Protein AF-A0A2A4YWX3-F1 (afdb_monomer_lite)

pLDDT: mean 87.1, std 14.68, range [34.59, 97.94]

Sequence (213 aa):
MKLILLILSVFSLLTSCYADAGNAFRFKVNIELDNKNNVQGYFYFYSYEDKFDPKTETFLDYIIENENDTSLILYQEIKTLNINENFNLDFAIVGSHIKIPKSHIKSIKLVENISFFVGDRIFEIGQTEYNLINNSNMLHLNIYNEFRAENCELILFSWGTNADLIKVKDSISNQLIEFENKNQRKELNSYVHQIKTDLLEQKIMMIDCCSAL

Secondary structure (DSSP, 8-state):
-HHHHHHHHHHTTS------S-EEEEEEEEEEETTS-EEEEEEEEEESSPP--TTTS-HHHHHHHH--SSEEEEES--EEEEEETTEEEEEEETT-EEEEEGGGEEEEEEEEEEEE-SB--EEEE-HHHHHH--SSS-EEEEEE-TTT-TTEEEEEEESS-THHHHHHHHHHHHHHHHHHHTT-HHHHHHHHHHHHHHHHHTTEEEEEEEB--

Foldseek 3Di:
DVVVVVVVVVVVVVPPPQPADWWKKKWWKWFQFPVRDIATFIFIDTFRDDDDDPVPDAPLVVCVVTPPDQWTWGQRDWDWADPDPQDIAIEGAVPNIDIGGSVGTPHMDTDDMDIHAAWHRYDHDHPLLRVLDDHPQKDKDWADDVLQPVFKIKIKIANDDPPVRVVLNVVLNVVSVVCVVVVPRVVNVVVVVVVQVVVSVVSMHIDIIGHGD

Structure (mmCIF, N/CA/C/O backbone):
data_AF-A0A2A4YWX3-F1
#
_entry.id   AF-A0A2A4YWX3-F1
#
loop_
_atom_site.group_PDB
_atom_site.id
_atom_site.type_symbol
_atom_site.label_atom_id
_atom_site.label_alt_id
_atom_site.label_comp_id
_atom_site.label_asym_id
_atom_site.label_entity_id
_atom_site.label_seq_id
_atom_site.pdbx_PDB_ins_code
_atom_site.Cartn_x
_atom_site.Cartn_y
_atom_site.Cartn_z
_atom_site.occupancy
_atom_site.B_iso_or_equiv
_atom_site.auth_seq_id
_atom_site.auth_comp_id
_atom_site.auth_asym_id
_atom_site.auth_atom_id
_atom_site.pdbx_PDB_model_num
ATOM 1 N N . MET A 1 1 ? 13.084 42.942 12.434 1.00 52.19 1 MET A N 1
ATOM 2 C CA . MET A 1 1 ? 12.005 42.019 12.865 1.00 52.19 1 MET A CA 1
ATOM 3 C C . MET A 1 1 ? 11.228 41.391 11.709 1.00 52.19 1 MET A C 1
ATOM 5 O O . MET A 1 1 ? 11.110 40.177 11.702 1.00 52.19 1 MET A O 1
ATOM 9 N N . LYS A 1 2 ? 10.759 42.151 10.703 1.00 50.19 2 LYS A N 1
ATOM 10 C CA . LYS A 1 2 ? 10.000 41.586 9.562 1.00 50.19 2 LYS A CA 1
ATOM 11 C C . LYS A 1 2 ? 10.783 40.582 8.689 1.00 50.19 2 LYS A C 1
ATOM 13 O O . LYS A 1 2 ? 10.186 39.647 8.181 1.00 50.19 2 LYS A O 1
ATOM 18 N N . LEU A 1 3 ? 12.108 40.730 8.572 1.00 49.28 3 LEU A N 1
ATOM 19 C CA . LEU A 1 3 ? 12.957 39.819 7.785 1.00 49.28 3 LEU A CA 1
ATOM 20 C C . LEU A 1 3 ? 13.172 38.446 8.460 1.00 49.28 3 LEU A C 1
ATOM 22 O O . LEU A 1 3 ? 13.265 37.437 7.777 1.00 49.28 3 LEU A O 1
ATOM 26 N N . ILE A 1 4 ? 13.191 38.398 9.800 1.00 57.62 4 ILE A N 1
ATOM 27 C CA . ILE A 1 4 ? 13.383 37.157 10.577 1.00 57.62 4 ILE A CA 1
ATOM 28 C C . ILE A 1 4 ? 12.116 36.286 10.537 1.00 57.62 4 ILE A C 1
ATOM 30 O O . ILE A 1 4 ? 12.210 35.074 10.379 1.00 57.62 4 ILE A O 1
ATOM 34 N N . LEU A 1 5 ? 10.932 36.909 10.588 1.00 50.66 5 LEU A N 1
ATOM 35 C CA . LEU A 1 5 ? 9.645 36.225 10.395 1.00 50.66 5 LEU A CA 1
ATOM 36 C C . LEU A 1 5 ? 9.501 35.629 8.985 1.00 50.66 5 LEU A C 1
ATOM 38 O O . LEU A 1 5 ? 8.947 34.545 8.840 1.00 50.66 5 LEU A O 1
ATOM 42 N N . LEU A 1 6 ? 10.046 36.300 7.964 1.00 47.81 6 LEU A N 1
ATOM 43 C CA . LEU A 1 6 ? 10.036 35.795 6.591 1.00 47.81 6 LEU A CA 1
ATOM 44 C C . LEU A 1 6 ? 10.931 34.549 6.442 1.00 47.81 6 LEU A C 1
ATOM 46 O O . LEU A 1 6 ? 10.513 33.569 5.836 1.00 47.81 6 LEU A O 1
ATOM 50 N N . ILE A 1 7 ? 12.121 34.545 7.055 1.00 54.31 7 ILE A N 1
ATOM 51 C CA . ILE A 1 7 ? 13.058 33.406 7.009 1.00 54.31 7 ILE A CA 1
ATOM 52 C C . ILE A 1 7 ? 12.493 32.178 7.744 1.00 54.31 7 ILE A C 1
ATOM 54 O O . ILE A 1 7 ? 12.583 31.068 7.226 1.00 54.31 7 ILE A O 1
ATOM 58 N N . LEU A 1 8 ? 11.839 32.370 8.897 1.00 49.72 8 LEU A N 1
ATOM 59 C CA . LEU A 1 8 ? 11.157 31.287 9.623 1.00 49.72 8 LEU A CA 1
ATOM 60 C C . LEU A 1 8 ? 9.969 30.704 8.838 1.00 49.72 8 LEU A C 1
ATOM 62 O O . LEU A 1 8 ? 9.782 29.492 8.847 1.00 49.72 8 LEU A O 1
ATOM 66 N N . SER A 1 9 ? 9.220 31.535 8.101 1.00 51.06 9 SER A N 1
ATOM 67 C CA . SER A 1 9 ? 8.108 31.061 7.258 1.00 51.06 9 SER A CA 1
ATOM 68 C C . SER A 1 9 ? 8.554 30.285 6.011 1.00 51.06 9 SER A C 1
ATOM 70 O O . SER A 1 9 ? 7.820 29.433 5.518 1.00 51.06 9 SER A O 1
ATOM 72 N N . VAL A 1 10 ? 9.767 30.548 5.509 1.00 52.34 10 VAL A N 1
ATOM 73 C CA . VAL A 1 10 ? 10.356 29.798 4.388 1.00 52.34 10 VAL A CA 1
ATOM 74 C C . VAL A 1 10 ? 10.908 28.451 4.864 1.00 52.34 10 VAL A C 1
ATOM 76 O O . VAL A 1 10 ? 10.806 27.469 4.137 1.00 52.34 10 VAL A O 1
ATOM 79 N N . PHE A 1 11 ? 11.409 28.361 6.101 1.00 45.12 11 PHE A N 1
ATOM 80 C CA . PHE A 1 11 ? 11.858 27.089 6.680 1.00 45.12 11 PHE A CA 1
ATOM 81 C C . PHE A 1 11 ? 10.706 26.115 6.966 1.00 45.12 11 PHE A C 1
ATOM 83 O O . PHE A 1 11 ? 10.865 24.918 6.749 1.00 45.12 11 PHE A O 1
ATOM 90 N N . SER A 1 12 ? 9.525 26.604 7.361 1.00 44.31 12 SER A N 1
ATOM 91 C CA . SER A 1 12 ? 8.348 25.745 7.584 1.00 44.31 12 SER A CA 1
ATOM 92 C C . SER A 1 12 ? 7.726 25.182 6.298 1.00 44.31 12 SER A C 1
ATOM 94 O O . SER A 1 12 ? 6.898 24.283 6.371 1.00 44.31 12 SER A O 1
ATOM 96 N N . LEU A 1 13 ? 8.103 25.702 5.123 1.00 41.12 13 LEU A N 1
ATOM 97 C CA . LEU A 1 13 ? 7.681 25.171 3.818 1.00 41.12 13 LEU A CA 1
ATOM 98 C C . LEU A 1 13 ? 8.647 24.106 3.269 1.00 41.12 13 LEU A C 1
ATOM 100 O O . LEU A 1 13 ? 8.352 23.500 2.243 1.00 41.12 13 LEU A O 1
ATOM 104 N N . LEU A 1 14 ? 9.793 23.890 3.927 1.00 41.19 14 LEU A N 1
ATOM 105 C CA . LEU A 1 14 ? 10.825 22.937 3.503 1.00 41.19 14 LEU A CA 1
ATOM 106 C C . LEU A 1 14 ? 10.824 21.635 4.310 1.00 41.19 14 LEU A C 1
ATOM 108 O O . LEU A 1 14 ? 11.525 20.698 3.942 1.00 41.19 14 LEU A O 1
ATOM 112 N N . THR A 1 15 ? 10.026 21.536 5.372 1.00 41.56 15 THR A N 1
ATOM 113 C CA . THR A 1 15 ? 9.877 20.300 6.146 1.00 41.56 15 THR A CA 1
ATOM 114 C C . THR A 1 15 ? 8.673 19.499 5.664 1.00 41.56 15 THR A C 1
ATOM 116 O O . THR A 1 15 ? 7.733 19.243 6.413 1.00 41.56 15 THR A O 1
ATOM 119 N N . SER A 1 16 ? 8.709 19.070 4.405 1.00 34.59 16 SER A N 1
ATOM 120 C CA . SER A 1 16 ? 8.097 17.788 4.051 1.00 34.59 16 SER A CA 1
ATOM 121 C C . SER A 1 16 ? 9.034 16.717 4.603 1.00 34.59 16 SER A C 1
ATOM 123 O O . SER A 1 16 ? 9.870 16.191 3.873 1.00 34.59 16 SER A O 1
ATOM 125 N N . CYS A 1 17 ? 9.007 16.506 5.922 1.00 35.69 17 CYS A N 1
ATOM 126 C CA . CYS A 1 17 ? 9.827 15.482 6.550 1.00 35.69 17 CYS A CA 1
ATOM 127 C C . CYS A 1 17 ? 9.402 14.132 5.975 1.00 35.69 17 CYS A C 1
ATOM 129 O O . CYS A 1 17 ? 8.289 13.666 6.212 1.00 35.69 17 CYS A O 1
ATOM 131 N N . TYR A 1 18 ? 10.300 13.533 5.199 1.00 40.44 18 TYR A N 1
ATOM 132 C CA . TYR A 1 18 ? 10.345 12.095 5.016 1.00 40.44 18 TYR A CA 1
ATOM 133 C C . TYR A 1 18 ? 10.337 11.470 6.417 1.00 40.44 18 TYR A C 1
ATOM 135 O O . TYR A 1 18 ? 11.026 11.967 7.310 1.00 40.44 18 TYR A O 1
ATOM 143 N N . ALA A 1 19 ? 9.479 10.474 6.638 1.00 42.06 19 ALA A N 1
ATOM 144 C CA . ALA A 1 19 ? 9.377 9.774 7.914 1.00 42.06 19 ALA A CA 1
ATOM 145 C C . ALA A 1 19 ? 10.655 8.948 8.130 1.00 42.06 19 ALA A C 1
ATOM 147 O O . ALA A 1 19 ? 10.729 7.779 7.763 1.00 42.06 19 ALA A O 1
ATOM 148 N N . ASP A 1 20 ? 11.671 9.625 8.648 1.00 51.34 20 ASP A N 1
ATOM 149 C CA . ASP A 1 20 ? 12.983 9.123 9.028 1.00 51.34 20 ASP A CA 1
ATOM 150 C C . ASP A 1 20 ? 12.807 8.444 10.401 1.00 51.34 20 ASP A C 1
ATOM 152 O O . ASP A 1 20 ? 12.528 9.103 11.407 1.00 51.34 20 ASP A O 1
ATOM 156 N N . ALA A 1 21 ? 12.834 7.109 10.415 1.00 59.19 21 ALA A N 1
ATOM 157 C CA . ALA A 1 21 ? 12.569 6.224 11.560 1.00 59.19 21 ALA A CA 1
ATOM 158 C C . ALA A 1 21 ? 11.134 6.234 12.151 1.00 59.19 21 ALA A C 1
ATOM 160 O O . ALA A 1 21 ? 10.314 7.100 11.878 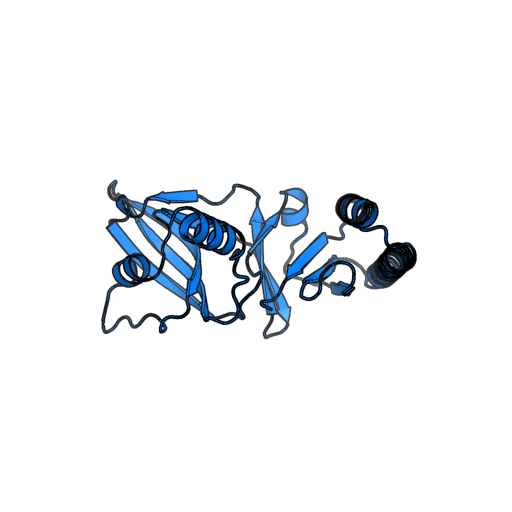1.00 59.19 21 ALA A O 1
ATOM 161 N N . GLY A 1 22 ? 10.804 5.206 12.946 1.00 75.81 22 GLY A N 1
ATOM 162 C CA . GLY A 1 22 ? 9.513 5.063 13.633 1.00 75.81 22 GLY A CA 1
ATOM 163 C C . GLY A 1 22 ? 9.029 3.613 13.732 1.00 75.81 22 GLY A C 1
ATOM 164 O O . GLY A 1 22 ? 9.642 2.685 13.202 1.00 75.81 22 GLY A O 1
ATOM 165 N N . ASN A 1 23 ? 7.912 3.411 14.421 1.00 86.12 23 ASN A N 1
ATOM 166 C CA . ASN A 1 23 ? 7.157 2.169 14.424 1.00 86.12 23 ASN A CA 1
ATOM 167 C C . ASN A 1 23 ? 6.023 2.254 13.393 1.00 86.12 23 ASN A C 1
ATOM 169 O O . ASN A 1 23 ? 5.309 3.255 13.334 1.00 86.12 23 ASN A O 1
ATOM 173 N N . ALA A 1 24 ? 5.814 1.187 12.621 1.00 90.38 24 ALA A N 1
ATOM 174 C CA . ALA A 1 24 ? 4.691 1.089 11.696 1.00 90.38 24 ALA A CA 1
ATOM 175 C C . ALA A 1 24 ? 3.853 -0.158 11.991 1.00 90.38 24 ALA A C 1
ATOM 177 O O . ALA A 1 24 ? 4.386 -1.251 12.218 1.00 90.38 24 ALA A O 1
ATOM 178 N N . PHE A 1 25 ? 2.533 0.014 12.008 1.00 92.38 25 PHE A N 1
ATOM 179 C CA . PHE A 1 25 ? 1.579 -1.018 12.390 1.00 92.38 25 PHE A CA 1
ATOM 180 C C . PHE A 1 25 ? 0.415 -1.098 11.422 1.00 92.38 25 PHE A C 1
ATOM 182 O O . PHE A 1 25 ? -0.128 -0.092 10.967 1.00 92.38 25 PHE A O 1
ATOM 189 N N . ARG A 1 26 ? -0.007 -2.328 11.142 1.00 94.75 26 ARG A N 1
ATOM 190 C CA . ARG A 1 26 ? -1.295 -2.628 10.535 1.00 94.75 26 ARG A CA 1
ATOM 191 C C . ARG A 1 26 ? -2.184 -3.219 11.610 1.00 94.75 26 ARG A C 1
ATOM 193 O O . ARG A 1 26 ? -1.918 -4.311 12.118 1.00 94.75 26 ARG A O 1
ATOM 200 N N . PHE A 1 27 ? -3.271 -2.527 11.902 1.00 95.69 27 PHE A N 1
ATOM 201 C CA . PHE A 1 27 ? -4.277 -2.976 12.843 1.00 95.69 27 PHE A CA 1
ATOM 202 C C . PHE A 1 27 ? -5.513 -3.463 12.103 1.00 95.69 27 PHE A C 1
ATOM 204 O O . PHE A 1 27 ? -6.063 -2.747 11.270 1.00 95.69 27 PHE A O 1
ATOM 211 N N . LYS A 1 28 ? -5.998 -4.656 12.445 1.00 97.62 28 LYS A N 1
ATOM 212 C CA . LYS A 1 28 ? -7.371 -5.053 12.125 1.00 97.62 28 LYS A CA 1
ATOM 213 C C . LYS A 1 28 ? -8.254 -4.671 13.299 1.00 97.62 28 LYS A C 1
ATOM 215 O O . LYS A 1 28 ? -7.992 -5.102 14.423 1.00 97.62 28 LYS A O 1
ATOM 220 N N . VAL A 1 29 ? -9.300 -3.894 13.052 1.00 97.38 29 VAL A N 1
ATOM 221 C CA . VAL A 1 29 ? -10.145 -3.325 14.108 1.00 97.38 29 VAL A CA 1
ATOM 222 C C . VAL A 1 29 ? -11.625 -3.538 13.828 1.00 97.38 29 VAL A C 1
ATOM 224 O O . VAL A 1 29 ? -12.052 -3.609 12.677 1.00 97.38 29 VAL A O 1
ATOM 227 N N . ASN A 1 30 ? -12.409 -3.605 14.902 1.00 97.62 30 ASN A N 1
ATOM 228 C CA . ASN A 1 30 ? -13.854 -3.407 14.872 1.00 97.62 30 ASN A CA 1
ATOM 229 C C . ASN A 1 30 ? -14.161 -2.068 15.546 1.00 97.62 30 ASN A C 1
ATOM 231 O O . ASN A 1 30 ? -13.803 -1.876 16.707 1.00 97.62 30 ASN A O 1
ATOM 235 N N . ILE A 1 31 ? -14.822 -1.169 14.830 1.00 97.38 31 ILE A N 1
ATOM 236 C CA . ILE A 1 31 ? -15.174 0.173 15.284 1.00 97.38 31 ILE A CA 1
ATOM 237 C C . ILE A 1 31 ? -16.681 0.218 15.519 1.00 97.38 31 ILE A C 1
ATOM 239 O O . ILE A 1 31 ? -17.455 -0.037 14.595 1.00 97.38 31 ILE A O 1
ATOM 243 N N . GLU A 1 32 ? -17.090 0.547 16.742 1.00 97.44 32 GLU A N 1
ATOM 244 C CA . GLU A 1 32 ? -18.477 0.883 17.067 1.00 97.44 32 GLU A CA 1
ATOM 245 C C . GLU A 1 32 ? -18.664 2.393 16.898 1.00 97.44 32 GLU A C 1
ATOM 247 O O . GLU A 1 32 ? -17.957 3.191 17.518 1.00 97.44 32 GLU A O 1
ATOM 252 N N . LEU A 1 33 ? -19.620 2.784 16.060 1.00 95.94 33 LEU A N 1
ATOM 253 C CA . LEU A 1 33 ? -19.988 4.177 15.829 1.00 95.94 33 LEU A CA 1
ATOM 254 C C . LEU A 1 33 ? -21.145 4.602 16.744 1.00 95.94 33 LEU A C 1
ATOM 256 O O . LEU A 1 33 ? -21.934 3.771 17.203 1.00 95.94 33 LEU A O 1
ATOM 260 N N . ASP A 1 34 ? -21.313 5.907 16.951 1.00 93.06 34 ASP A N 1
ATOM 261 C CA . ASP A 1 34 ? -22.370 6.469 17.814 1.00 93.06 34 ASP A CA 1
ATOM 262 C C . ASP A 1 34 ? -23.793 6.041 17.425 1.00 93.06 34 ASP A C 1
ATOM 264 O O . ASP A 1 34 ? -24.674 5.882 18.273 1.00 93.06 34 ASP A O 1
ATOM 268 N N . ASN A 1 35 ? -24.025 5.795 16.136 1.00 90.62 35 ASN A N 1
ATOM 269 C CA . ASN A 1 35 ? -25.301 5.310 15.611 1.00 90.62 35 ASN A CA 1
ATOM 270 C C . ASN A 1 35 ? -25.518 3.795 15.801 1.00 90.62 35 ASN A C 1
ATOM 272 O O . ASN A 1 35 ? -26.459 3.246 15.230 1.00 90.62 35 ASN A O 1
ATOM 276 N N . LYS A 1 36 ? -24.680 3.125 16.606 1.00 79.50 36 LYS A N 1
ATOM 277 C CA . LYS A 1 36 ? -24.664 1.670 16.845 1.00 79.50 36 LYS A CA 1
ATOM 278 C C . LYS A 1 36 ? -24.332 0.824 15.612 1.00 79.50 36 LYS A C 1
ATOM 280 O O . LYS A 1 36 ? -24.520 -0.393 15.647 1.00 79.50 36 LYS A O 1
ATOM 285 N N . ASN A 1 37 ? -23.825 1.430 14.539 1.00 90.75 37 ASN A N 1
ATOM 286 C CA . ASN A 1 37 ? -23.261 0.669 13.431 1.00 90.75 37 ASN A CA 1
ATOM 287 C C . ASN A 1 37 ? -21.860 0.192 13.804 1.00 90.75 37 ASN A C 1
ATOM 289 O O . ASN A 1 37 ? -21.075 0.935 14.391 1.00 90.75 37 ASN A O 1
ATOM 293 N N . ASN A 1 38 ? -21.542 -1.036 13.410 1.00 93.62 38 ASN A N 1
ATOM 294 C CA . ASN A 1 38 ? -20.206 -1.589 13.552 1.00 93.62 38 ASN A CA 1
ATOM 295 C C . ASN A 1 38 ? -19.551 -1.664 12.181 1.00 93.62 38 ASN A C 1
ATOM 297 O O . ASN A 1 38 ? -20.163 -2.161 11.233 1.00 93.62 38 ASN A O 1
ATOM 301 N N . VAL A 1 39 ? -18.305 -1.215 12.090 1.00 96.25 39 VAL A N 1
ATOM 302 C CA . VAL A 1 39 ? -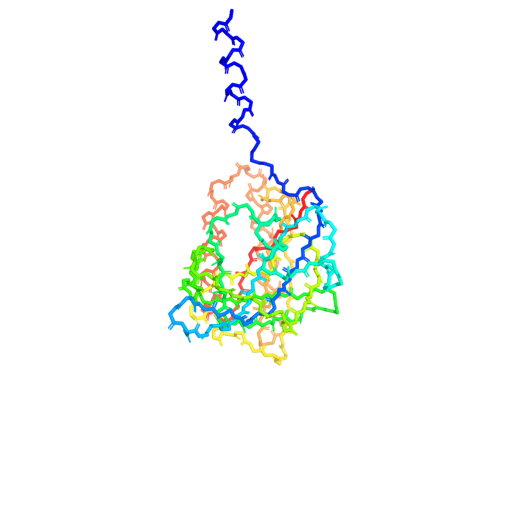17.501 -1.358 10.879 1.00 96.25 39 VAL A CA 1
ATOM 303 C C . VAL A 1 39 ? -16.208 -2.081 11.212 1.00 96.25 39 VAL A C 1
ATOM 305 O O . VAL A 1 39 ? -15.581 -1.815 12.232 1.00 96.25 39 VAL A O 1
ATOM 308 N N . GLN A 1 40 ? -15.822 -3.019 10.357 1.00 97.06 40 GLN A N 1
ATOM 309 C CA . GLN A 1 40 ? -14.558 -3.734 10.458 1.00 97.06 40 GLN A CA 1
ATOM 310 C C . GLN A 1 40 ? -13.651 -3.330 9.300 1.00 97.06 40 GLN A C 1
ATOM 312 O O . GLN A 1 40 ? -14.127 -3.101 8.187 1.00 97.06 40 GLN A O 1
ATOM 317 N N . GLY A 1 41 ? -12.349 -3.282 9.559 1.00 97.38 41 GLY A N 1
ATOM 318 C CA . GLY A 1 41 ? -11.356 -3.120 8.510 1.00 97.38 41 GLY A CA 1
ATOM 319 C C . GLY A 1 41 ? -9.938 -3.031 9.049 1.00 97.38 41 GLY A C 1
ATOM 320 O O . GLY A 1 41 ? -9.665 -3.381 10.201 1.00 97.38 41 GLY A O 1
ATOM 321 N N . TYR A 1 42 ? -9.054 -2.563 8.182 1.00 97.94 42 TYR A N 1
ATOM 322 C CA . TYR A 1 42 ? -7.631 -2.404 8.410 1.00 97.94 42 TYR A CA 1
ATOM 323 C C . TYR A 1 42 ? -7.277 -0.922 8.474 1.00 97.94 42 TYR A C 1
ATOM 325 O O . TYR A 1 42 ? -7.710 -0.131 7.636 1.00 97.94 42 TYR A O 1
ATOM 333 N N . PHE A 1 43 ? -6.487 -0.567 9.473 1.00 94.31 43 PHE A N 1
ATOM 334 C CA . PHE A 1 43 ? -5.975 0.771 9.719 1.00 94.31 43 PHE A CA 1
ATOM 335 C C . PHE A 1 43 ? -4.447 0.695 9.774 1.00 94.31 43 PHE A C 1
ATOM 337 O O . PHE A 1 43 ? -3.896 -0.227 10.381 1.00 94.31 43 PHE A O 1
ATOM 344 N N . TYR A 1 44 ? -3.777 1.632 9.107 1.00 94.12 44 TYR A N 1
ATOM 345 C CA . TYR A 1 44 ? -2.320 1.715 9.060 1.00 94.12 44 TYR A CA 1
ATOM 346 C C . TYR A 1 44 ? -1.881 2.903 9.892 1.00 94.12 44 TYR A C 1
ATOM 348 O O . TYR A 1 44 ? -2.393 4.004 9.708 1.00 94.12 44 TYR A O 1
ATOM 356 N N . PHE A 1 45 ? -0.962 2.650 10.812 1.00 91.25 45 PHE A N 1
ATOM 357 C CA . PHE A 1 45 ? -0.561 3.597 11.832 1.00 91.25 45 PHE A CA 1
ATOM 358 C C . PHE A 1 45 ? 0.954 3.707 11.882 1.00 91.25 45 PHE A C 1
ATOM 360 O O . PHE A 1 45 ? 1.649 2.690 11.931 1.00 91.25 45 PHE A O 1
ATOM 367 N N . TYR A 1 46 ? 1.447 4.938 11.899 1.00 88.56 46 TYR A N 1
ATOM 368 C CA . TYR A 1 46 ? 2.865 5.257 11.940 1.00 88.56 46 TYR A CA 1
ATOM 369 C C . TYR A 1 46 ? 3.101 6.171 13.137 1.00 88.56 46 TYR A C 1
ATOM 371 O O . TYR A 1 46 ? 2.449 7.205 13.257 1.00 88.56 46 TYR A O 1
ATOM 379 N N . SER A 1 47 ? 3.998 5.781 14.037 1.00 85.19 47 SER A N 1
ATOM 380 C CA . SER A 1 47 ? 4.254 6.532 15.265 1.00 85.19 47 SER A CA 1
ATOM 381 C C . SER A 1 47 ? 5.696 6.386 15.729 1.00 85.19 47 SER A C 1
ATOM 383 O O . SER A 1 47 ? 6.305 5.331 15.571 1.00 85.19 47 SER A O 1
ATOM 385 N N . TYR A 1 48 ? 6.235 7.443 16.333 1.00 83.31 48 TYR A N 1
ATOM 386 C CA . TYR A 1 48 ? 7.511 7.407 17.054 1.00 83.31 48 TYR A CA 1
ATOM 387 C C . TYR A 1 48 ? 7.356 6.946 18.508 1.00 83.31 48 TYR A C 1
ATOM 389 O O . TYR A 1 48 ? 8.354 6.660 19.166 1.00 83.31 48 TYR A O 1
ATOM 397 N N . GLU A 1 49 ? 6.119 6.871 18.992 1.00 78.75 49 GLU A N 1
ATOM 398 C CA . GLU A 1 49 ? 5.783 6.545 20.373 1.00 78.75 49 GLU A CA 1
ATOM 399 C C . GLU A 1 49 ? 5.808 5.033 20.626 1.00 78.75 49 GLU A C 1
ATOM 401 O O . GLU A 1 49 ? 5.903 4.200 19.709 1.00 78.75 49 GLU A O 1
ATOM 406 N N . ASP A 1 50 ? 5.719 4.683 21.908 1.00 72.06 50 ASP A N 1
ATOM 407 C CA . ASP A 1 50 ? 5.692 3.305 22.371 1.00 72.06 50 ASP A CA 1
ATOM 408 C C . ASP A 1 50 ? 4.490 2.520 21.809 1.00 72.06 50 ASP A C 1
ATOM 410 O O . ASP A 1 50 ? 3.441 3.043 21.412 1.00 72.06 50 ASP A O 1
ATOM 414 N N . LYS A 1 51 ? 4.661 1.196 21.759 1.00 81.56 51 LYS A N 1
ATOM 415 C CA . LYS A 1 51 ? 3.611 0.259 21.343 1.00 81.56 51 LYS A CA 1
ATOM 416 C C . LYS A 1 51 ? 2.435 0.334 22.316 1.00 81.56 51 LYS A C 1
ATOM 418 O O . LYS A 1 51 ? 2.649 0.291 23.521 1.00 81.56 51 LYS A O 1
ATOM 423 N N . PHE A 1 52 ? 1.214 0.317 21.780 1.00 88.25 52 PHE A N 1
ATOM 424 C CA . PHE A 1 52 ? -0.021 0.193 22.559 1.00 88.25 52 PHE A CA 1
ATOM 425 C C . PHE A 1 52 ? 0.073 -0.882 23.662 1.00 88.25 52 PHE A C 1
ATOM 427 O O . PHE A 1 52 ? 0.319 -2.057 23.358 1.00 88.25 52 PHE A O 1
ATOM 434 N N . ASP A 1 53 ? -0.191 -0.492 24.916 1.00 88.81 53 ASP A N 1
ATOM 435 C CA . ASP A 1 53 ? -0.322 -1.401 26.060 1.00 88.81 53 ASP A CA 1
ATOM 436 C C . ASP A 1 53 ? -1.779 -1.431 26.574 1.00 88.81 53 ASP A C 1
ATOM 438 O O . ASP A 1 53 ? -2.252 -0.486 27.209 1.00 88.81 53 ASP A O 1
ATOM 442 N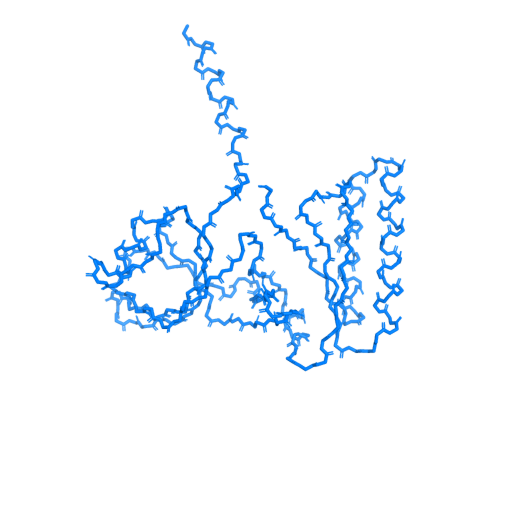 N . PRO A 1 54 ? -2.513 -2.545 26.382 1.00 88.69 54 PRO A N 1
ATOM 443 C CA . PRO A 1 54 ? -3.897 -2.662 26.840 1.00 88.69 54 PRO A CA 1
ATOM 444 C C . PRO A 1 54 ? -4.054 -2.674 28.371 1.00 88.69 54 PRO A C 1
ATOM 446 O O . PRO A 1 54 ? -5.184 -2.718 28.860 1.00 88.69 54 PRO A O 1
ATOM 449 N N . LYS A 1 55 ? -2.962 -2.713 29.149 1.00 91.38 55 LYS A N 1
ATOM 450 C CA . LYS A 1 55 ? -3.012 -2.621 30.617 1.00 91.38 55 LYS A CA 1
ATOM 451 C C . LYS A 1 55 ? -3.135 -1.188 31.120 1.00 91.38 55 LYS A C 1
ATOM 453 O O . LYS A 1 55 ? -3.579 -1.007 32.254 1.00 91.38 55 LYS A O 1
ATOM 458 N N . THR A 1 56 ? -2.708 -0.206 30.332 1.00 90.25 56 THR A N 1
ATOM 459 C CA . THR A 1 56 ? -2.620 1.198 30.753 1.00 90.25 56 THR A CA 1
ATOM 460 C C . THR A 1 56 ? -3.726 2.058 30.162 1.00 90.25 56 THR A C 1
ATOM 462 O O . THR A 1 56 ? -4.156 3.002 30.817 1.00 90.25 56 THR A O 1
ATOM 465 N N . GLU A 1 57 ? -4.228 1.717 28.976 1.00 93.69 57 GLU A N 1
ATOM 466 C CA . GLU A 1 57 ? -5.194 2.541 28.246 1.00 93.69 57 GLU A CA 1
ATOM 467 C C . GLU A 1 57 ? -6.096 1.718 27.313 1.00 93.69 57 GLU A C 1
ATOM 469 O O . GLU A 1 57 ? -5.851 0.536 27.039 1.00 93.69 57 GLU A O 1
ATOM 474 N N . THR A 1 58 ? -7.167 2.340 26.810 1.00 94.19 58 THR A N 1
ATOM 475 C CA . THR A 1 58 ? -7.971 1.738 25.742 1.00 94.19 58 THR A CA 1
ATOM 476 C C . THR A 1 58 ? -7.338 2.005 24.380 1.00 94.19 58 THR A C 1
ATOM 478 O O . THR A 1 58 ? -6.632 2.988 24.184 1.00 94.19 58 THR A O 1
ATOM 481 N N . PHE A 1 59 ? -7.628 1.155 23.392 1.00 94.00 59 PHE A N 1
ATOM 482 C CA . PHE A 1 59 ? -7.096 1.371 22.044 1.00 94.00 59 PHE A CA 1
ATOM 483 C C . PHE A 1 59 ? -7.642 2.653 21.392 1.00 94.00 59 PHE A C 1
ATOM 485 O O . PHE A 1 59 ? -6.973 3.241 20.554 1.00 94.00 59 PHE A O 1
ATOM 492 N N . LEU A 1 60 ? -8.848 3.103 21.760 1.00 94.69 60 LEU A N 1
ATOM 493 C CA . LEU A 1 60 ? -9.374 4.375 21.260 1.00 94.69 60 LEU A CA 1
ATOM 494 C C . LEU A 1 60 ? -8.582 5.558 21.828 1.00 94.69 60 LEU A C 1
ATOM 496 O O . LEU A 1 60 ? -8.223 6.440 21.055 1.00 94.69 60 LEU A O 1
ATOM 500 N N . ASP A 1 61 ? -8.291 5.550 23.131 1.00 93.31 61 ASP A N 1
ATOM 501 C CA . ASP A 1 61 ? -7.508 6.610 23.778 1.00 93.31 61 ASP A CA 1
ATOM 502 C C . ASP A 1 61 ? -6.107 6.690 23.158 1.00 93.31 61 ASP A C 1
ATOM 504 O O . ASP A 1 61 ? -5.722 7.752 22.674 1.00 93.31 61 ASP A O 1
ATOM 508 N N . TYR A 1 62 ? -5.445 5.540 22.986 1.00 92.88 62 TYR A N 1
ATOM 509 C CA . TYR A 1 62 ? -4.157 5.437 22.295 1.00 92.88 62 TYR A CA 1
ATOM 510 C C . TYR A 1 62 ? -4.180 6.094 20.911 1.00 92.88 62 TYR A C 1
ATOM 512 O O . TYR A 1 62 ? -3.307 6.887 20.561 1.00 92.88 62 TYR A O 1
ATOM 520 N N . ILE A 1 63 ? -5.204 5.802 20.105 1.00 92.19 63 ILE A N 1
ATOM 521 C CA . ILE A 1 63 ? -5.345 6.386 18.767 1.00 92.19 63 ILE A CA 1
ATOM 522 C C . ILE A 1 63 ? -5.703 7.879 18.822 1.00 92.19 63 ILE A C 1
ATOM 524 O O . ILE A 1 63 ? -5.312 8.638 17.939 1.00 92.19 63 ILE A O 1
ATOM 528 N N . ILE A 1 64 ? -6.452 8.345 19.818 1.00 90.94 64 ILE A N 1
ATOM 529 C CA . ILE A 1 64 ? -6.744 9.777 19.969 1.00 90.94 64 ILE A CA 1
ATOM 530 C C . ILE A 1 64 ? -5.474 10.554 20.326 1.00 90.94 64 ILE A C 1
ATOM 532 O O . ILE A 1 64 ? -5.281 11.643 19.791 1.00 90.94 64 ILE A O 1
ATOM 536 N N . GLU A 1 65 ? -4.623 9.996 21.183 1.00 89.75 65 GLU A N 1
ATOM 537 C CA . GLU A 1 65 ? -3.396 10.642 21.653 1.00 89.75 65 GLU A CA 1
ATOM 538 C C . GLU A 1 65 ? -2.280 10.642 20.603 1.00 89.75 65 GLU A C 1
ATOM 540 O O . GLU A 1 65 ? -1.556 11.629 20.490 1.00 89.75 65 GLU A O 1
ATOM 545 N N . ASN A 1 66 ? -2.158 9.565 19.820 1.00 89.19 66 ASN A N 1
ATOM 546 C CA . ASN A 1 66 ? -0.984 9.342 18.972 1.00 89.19 66 ASN A CA 1
ATOM 547 C C . ASN A 1 66 ? -1.236 9.522 17.462 1.00 89.19 66 ASN A C 1
ATOM 549 O O . ASN A 1 66 ? -0.283 9.677 16.703 1.00 89.19 66 ASN A O 1
ATOM 553 N N . GLU A 1 67 ? -2.489 9.504 16.993 1.00 86.69 67 GLU A N 1
ATOM 554 C CA . GLU A 1 67 ? -2.822 9.794 15.591 1.00 86.69 67 GLU A CA 1
ATOM 555 C C . GLU A 1 67 ? -3.273 11.255 15.468 1.00 86.69 67 GLU A C 1
ATOM 557 O O . GLU A 1 67 ? -4.287 11.653 16.043 1.00 86.69 67 GLU A O 1
ATOM 562 N N . ASN A 1 68 ? -2.559 12.066 14.692 1.00 86.19 68 ASN A N 1
ATOM 563 C CA . ASN A 1 68 ? -2.854 13.498 14.591 1.00 86.19 68 ASN A CA 1
ATOM 564 C C . ASN A 1 68 ? -4.093 13.789 13.733 1.00 86.19 68 ASN A C 1
ATOM 566 O O . ASN A 1 68 ? -4.737 14.829 13.902 1.00 86.19 68 ASN A O 1
ATOM 570 N N . ASP A 1 69 ? -4.460 12.881 12.826 1.00 89.00 69 ASP A N 1
ATOM 571 C CA . ASP A 1 69 ? -5.616 13.092 11.968 1.00 89.00 69 ASP A CA 1
ATOM 572 C C . ASP A 1 69 ? -6.937 13.048 12.746 1.00 89.00 69 ASP A C 1
ATOM 574 O O . ASP A 1 69 ? -7.182 12.211 13.614 1.00 89.00 69 ASP A O 1
ATOM 578 N N . THR A 1 70 ? -7.863 13.936 12.382 1.00 92.88 70 THR A N 1
ATOM 579 C CA . THR A 1 70 ? -9.203 14.010 13.000 1.00 92.88 70 THR A CA 1
ATOM 580 C C . THR A 1 70 ? -10.138 12.880 12.560 1.00 92.88 70 THR A C 1
ATOM 582 O O . THR A 1 70 ? -11.266 12.765 13.044 1.00 92.88 70 THR A O 1
ATOM 585 N N . SER A 1 71 ? -9.708 12.047 11.613 1.00 94.44 71 SER A N 1
ATOM 586 C CA . SER A 1 71 ? -10.476 10.929 11.071 1.00 94.44 71 SER A CA 1
ATOM 587 C C . SER A 1 71 ? -9.578 9.719 10.858 1.00 94.44 71 SER A C 1
ATOM 589 O O . SER A 1 71 ? -8.418 9.877 10.503 1.00 94.44 71 SER A O 1
ATOM 591 N N . LEU A 1 72 ? -10.138 8.521 10.991 1.00 94.69 72 LEU A N 1
ATOM 592 C CA . LEU A 1 72 ? -9.460 7.276 10.648 1.00 94.69 72 LEU A CA 1
ATOM 593 C C . LEU A 1 72 ? -9.795 6.858 9.222 1.00 94.69 72 LEU A C 1
ATOM 595 O O . LEU A 1 72 ? -10.966 6.843 8.834 1.00 94.69 72 LEU A O 1
ATOM 599 N N . ILE A 1 73 ? -8.765 6.493 8.462 1.00 95.88 73 ILE A N 1
ATOM 600 C CA . ILE A 1 73 ? -8.911 5.827 7.168 1.00 95.88 73 ILE A CA 1
ATOM 601 C C . ILE A 1 73 ? -8.961 4.323 7.427 1.00 95.88 73 ILE A C 1
ATOM 603 O O . ILE A 1 73 ? -8.025 3.747 7.980 1.00 95.88 73 ILE A O 1
ATOM 607 N N . LEU A 1 74 ? -10.067 3.692 7.042 1.00 97.25 74 LEU A N 1
ATOM 608 C CA . LEU A 1 74 ? -10.301 2.271 7.256 1.00 97.25 74 LEU A CA 1
ATOM 609 C C . LEU A 1 74 ? -10.498 1.561 5.917 1.00 97.25 74 LEU A C 1
ATOM 611 O O . LEU A 1 74 ? -11.464 1.816 5.197 1.00 97.25 74 LEU A O 1
ATOM 615 N N . TYR A 1 75 ? -9.608 0.624 5.612 1.00 97.81 75 TYR A N 1
ATOM 616 C CA . TYR A 1 75 ? -9.713 -0.252 4.451 1.00 97.81 75 TYR A CA 1
ATOM 617 C C . TYR A 1 75 ? -10.527 -1.482 4.833 1.00 97.81 75 TYR A C 1
ATOM 619 O O . TYR A 1 75 ? -10.070 -2.315 5.613 1.00 97.81 75 TYR A O 1
ATOM 627 N N . GLN A 1 76 ? -11.752 -1.599 4.330 1.00 95.38 76 GLN A N 1
ATOM 628 C CA . GLN A 1 76 ? -12.638 -2.703 4.720 1.00 95.38 76 GLN A CA 1
ATOM 629 C C . GLN A 1 76 ? -12.186 -4.042 4.128 1.00 95.38 76 GLN A C 1
ATOM 631 O O . GLN A 1 76 ? -12.292 -5.081 4.779 1.00 95.38 76 GLN A O 1
ATOM 636 N N . GLU A 1 77 ? -11.629 -3.999 2.921 1.00 95.44 77 GLU A N 1
ATOM 637 C CA . GLU A 1 77 ? -11.104 -5.154 2.204 1.00 95.44 77 GLU A CA 1
ATOM 638 C C . GLU A 1 77 ? -9.697 -4.848 1.697 1.00 95.44 77 GLU A C 1
ATOM 640 O O . GLU A 1 77 ? -9.454 -3.787 1.122 1.00 95.44 77 GLU A O 1
ATOM 645 N N . ILE A 1 78 ? -8.782 -5.793 1.917 1.00 96.94 78 ILE A N 1
ATOM 646 C CA . ILE A 1 78 ? -7.429 -5.770 1.365 1.00 96.94 78 ILE A CA 1
ATOM 647 C C . ILE A 1 78 ? -7.056 -7.162 0.856 1.00 96.94 78 ILE A C 1
ATOM 649 O O . ILE A 1 78 ? -7.537 -8.177 1.371 1.00 96.94 78 ILE A O 1
ATOM 653 N N . LYS A 1 79 ? -6.131 -7.216 -0.100 1.00 95.88 79 LYS A N 1
ATOM 654 C CA . LYS A 1 79 ? -5.362 -8.424 -0.416 1.00 95.88 79 LYS A CA 1
ATOM 655 C C . LYS A 1 79 ? -3.936 -8.248 0.081 1.00 95.88 79 LYS A C 1
ATOM 657 O O . LYS A 1 79 ? -3.290 -7.270 -0.274 1.00 95.88 79 LYS A O 1
ATOM 662 N N . THR A 1 80 ? -3.446 -9.205 0.861 1.00 94.38 80 THR A N 1
ATOM 663 C CA . THR A 1 80 ? -2.043 -9.247 1.288 1.00 94.38 80 THR A CA 1
ATOM 664 C C . THR A 1 80 ? -1.251 -10.162 0.364 1.00 94.38 80 THR A C 1
ATOM 666 O O . THR A 1 80 ? -1.587 -11.337 0.215 1.00 94.38 80 THR A O 1
ATOM 669 N N . LEU A 1 81 ? -0.178 -9.639 -0.217 1.00 92.50 81 LEU A N 1
ATOM 670 C CA . LEU A 1 81 ? 0.821 -10.391 -0.957 1.00 92.50 81 LEU A CA 1
ATOM 671 C C . LEU A 1 81 ? 2.048 -10.600 -0.066 1.00 92.50 81 LEU A C 1
ATOM 673 O O . LEU A 1 81 ? 2.672 -9.631 0.361 1.00 92.50 81 LEU A O 1
ATOM 677 N N . ASN A 1 82 ? 2.417 -11.855 0.183 1.00 89.94 82 ASN A N 1
ATOM 678 C CA . ASN A 1 82 ? 3.646 -12.176 0.907 1.00 89.94 82 ASN A CA 1
ATOM 679 C C . ASN A 1 82 ? 4.774 -12.377 -0.109 1.00 89.94 82 ASN A C 1
ATOM 681 O O . ASN A 1 82 ? 4.742 -13.333 -0.886 1.00 89.94 82 ASN A O 1
ATOM 685 N N . ILE A 1 83 ? 5.738 -11.461 -0.135 1.00 86.69 83 ILE A N 1
ATOM 686 C CA . ILE A 1 83 ? 6.864 -11.488 -1.078 1.00 86.69 83 ILE A CA 1
ATOM 687 C C . ILE A 1 83 ? 7.970 -12.388 -0.531 1.00 86.69 83 ILE A C 1
ATOM 689 O O . ILE A 1 83 ? 8.532 -13.207 -1.257 1.00 86.69 83 ILE A O 1
ATOM 693 N N . ASN A 1 84 ? 8.243 -12.270 0.767 1.00 82.81 84 ASN A N 1
ATOM 694 C CA . ASN A 1 84 ? 9.079 -13.177 1.546 1.00 82.81 84 ASN A CA 1
ATOM 695 C C . ASN A 1 84 ? 8.640 -13.140 3.024 1.00 82.81 84 ASN A C 1
ATOM 697 O O . ASN A 1 84 ? 7.682 -12.452 3.364 1.00 82.81 84 ASN A O 1
ATOM 701 N N . GLU A 1 85 ? 9.330 -13.869 3.905 1.00 77.69 85 GLU A N 1
ATOM 702 C CA . GLU A 1 85 ? 8.958 -13.988 5.328 1.00 77.69 85 GLU A CA 1
ATOM 703 C C . GLU A 1 85 ? 8.835 -12.642 6.064 1.00 77.69 85 GLU A C 1
ATOM 705 O O . GLU A 1 85 ? 8.049 -12.533 7.003 1.00 77.69 85 GLU A O 1
ATOM 710 N N . ASN A 1 86 ? 9.568 -11.615 5.624 1.00 79.50 86 ASN A N 1
ATOM 711 C CA . ASN A 1 86 ? 9.663 -10.322 6.305 1.00 79.50 86 ASN A CA 1
ATOM 712 C C . ASN A 1 86 ? 9.108 -9.153 5.480 1.00 79.50 86 ASN A C 1
ATOM 714 O O . ASN A 1 86 ? 9.169 -8.008 5.927 1.00 79.50 86 ASN A O 1
ATOM 718 N N . PHE A 1 87 ? 8.576 -9.418 4.287 1.00 84.88 87 PHE A N 1
ATOM 719 C CA . PHE A 1 87 ? 8.116 -8.380 3.378 1.00 84.88 87 PHE A CA 1
ATOM 720 C C . PHE A 1 87 ? 6.783 -8.773 2.759 1.00 84.88 87 PHE A C 1
ATOM 722 O O . PHE A 1 87 ? 6.705 -9.637 1.882 1.00 84.88 87 PHE A O 1
ATOM 729 N N . ASN A 1 88 ? 5.728 -8.113 3.234 1.00 91.00 88 ASN A N 1
ATOM 730 C CA . ASN A 1 88 ? 4.385 -8.275 2.697 1.00 91.00 88 ASN A CA 1
ATOM 731 C C . ASN A 1 88 ? 3.855 -6.907 2.286 1.00 91.00 88 ASN A C 1
ATOM 733 O O . ASN A 1 88 ? 4.126 -5.909 2.958 1.00 91.00 88 ASN A O 1
ATOM 737 N N . LEU A 1 89 ? 3.066 -6.891 1.222 1.00 94.12 89 LEU A N 1
ATOM 738 C CA . LEU A 1 89 ? 2.405 -5.702 0.711 1.00 94.12 89 LEU A CA 1
ATOM 739 C C . LEU A 1 89 ? 0.903 -5.923 0.739 1.00 94.12 89 LEU A C 1
ATOM 741 O O . LEU A 1 89 ? 0.409 -6.985 0.362 1.00 94.12 89 LEU A O 1
ATOM 745 N N . ASP A 1 90 ? 0.184 -4.920 1.202 1.00 96.56 90 ASP A N 1
ATOM 746 C CA . ASP A 1 90 ? -1.260 -4.896 1.213 1.00 96.56 90 ASP A CA 1
ATOM 747 C C . ASP A 1 90 ? -1.763 -4.054 0.041 1.00 96.56 90 ASP A C 1
ATOM 749 O O . ASP A 1 90 ? -1.177 -3.040 -0.331 1.00 96.56 90 ASP A O 1
ATOM 753 N N . PHE A 1 91 ? -2.862 -4.488 -0.557 1.00 97.06 91 PHE A N 1
ATOM 754 C CA . PHE A 1 91 ? -3.476 -3.825 -1.697 1.00 97.06 91 PHE A CA 1
ATOM 755 C C . PHE A 1 91 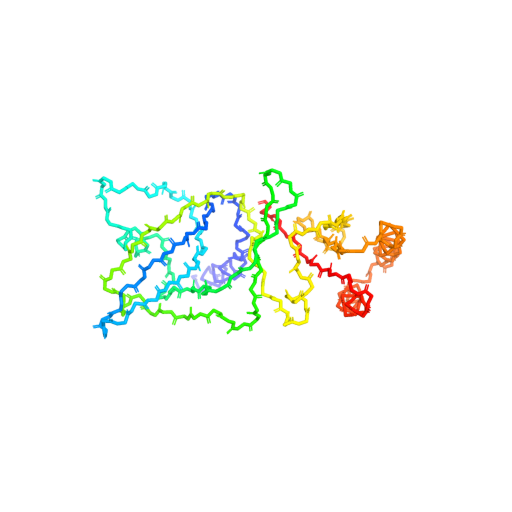? -4.942 -3.574 -1.401 1.00 97.06 91 PHE A C 1
ATOM 757 O O . PHE A 1 91 ? -5.619 -4.452 -0.865 1.00 97.06 91 PHE A O 1
ATOM 764 N N . ALA A 1 92 ? -5.431 -2.404 -1.788 1.00 97.50 92 ALA A N 1
ATOM 765 C CA . ALA A 1 92 ? -6.835 -2.026 -1.774 1.00 97.50 92 ALA A CA 1
ATOM 766 C C . ALA A 1 92 ? -7.235 -1.479 -3.147 1.00 97.50 92 ALA A C 1
ATOM 768 O O . ALA A 1 92 ? -6.390 -1.065 -3.942 1.00 97.50 92 ALA A O 1
ATOM 769 N N . ILE A 1 93 ? -8.533 -1.478 -3.433 1.00 97.06 93 ILE A N 1
ATOM 770 C CA . ILE A 1 93 ? -9.044 -0.822 -4.636 1.00 97.06 93 ILE A CA 1
ATOM 771 C C . ILE A 1 93 ? -9.063 0.687 -4.369 1.00 97.06 93 ILE A C 1
ATOM 773 O O . ILE A 1 93 ? -9.468 1.120 -3.292 1.00 97.06 93 ILE A O 1
ATOM 777 N N . VAL A 1 94 ? -8.639 1.499 -5.340 1.00 95.69 94 VAL A N 1
ATOM 778 C CA . VAL A 1 94 ? -8.687 2.968 -5.226 1.00 95.69 94 VAL A CA 1
ATOM 779 C C . VAL A 1 94 ? -10.066 3.435 -4.756 1.00 95.69 94 VAL A C 1
ATOM 781 O O . VAL A 1 94 ? -11.089 3.094 -5.355 1.00 95.69 94 VAL A O 1
ATOM 784 N N . GLY A 1 95 ? -10.085 4.225 -3.681 1.00 93.06 95 GLY A N 1
ATOM 785 C CA . GLY A 1 95 ? -11.312 4.776 -3.101 1.00 93.06 95 GLY A CA 1
ATOM 786 C C . GLY A 1 95 ? -12.211 3.768 -2.373 1.00 93.06 95 GLY A C 1
ATOM 787 O O . GLY A 1 95 ? -13.341 4.117 -2.038 1.00 93.06 95 GLY A O 1
ATOM 788 N N . SER A 1 96 ? -11.751 2.538 -2.112 1.00 93.50 96 SER A N 1
ATOM 789 C CA . SER A 1 96 ? -12.516 1.545 -1.340 1.00 93.50 96 SER A CA 1
ATOM 790 C C . SER A 1 96 ? -12.393 1.712 0.176 1.00 93.50 96 SER A C 1
ATOM 792 O O . SER A 1 96 ? -13.033 0.976 0.929 1.00 93.50 96 SER A O 1
ATOM 794 N N . HIS A 1 97 ? -11.547 2.628 0.647 1.00 95.94 97 HIS A N 1
ATOM 795 C CA . HIS A 1 97 ? -11.479 2.968 2.060 1.00 95.94 97 HIS A CA 1
ATOM 796 C C . HIS A 1 97 ? -12.653 3.862 2.460 1.00 95.94 97 HIS A C 1
ATOM 798 O O . HIS A 1 97 ? -13.211 4.614 1.662 1.00 95.94 97 HIS A O 1
ATOM 804 N N . ILE A 1 98 ? -12.984 3.835 3.744 1.00 96.06 98 ILE A N 1
ATOM 805 C CA . ILE A 1 98 ? -13.885 4.810 4.349 1.00 96.06 98 ILE A CA 1
ATOM 806 C C . ILE A 1 98 ? -13.099 5.725 5.278 1.00 96.06 98 ILE A C 1
ATOM 808 O O . ILE A 1 98 ? -12.136 5.307 5.920 1.00 96.06 98 ILE A O 1
ATOM 812 N N . LYS A 1 99 ? -13.532 6.980 5.369 1.00 96.50 99 LYS A N 1
ATOM 813 C CA . LYS A 1 99 ? -12.993 7.955 6.315 1.00 96.50 99 LYS A CA 1
ATOM 814 C C . LYS A 1 99 ? -14.005 8.173 7.435 1.00 96.50 99 LYS A C 1
ATOM 816 O O . LYS A 1 99 ? -15.115 8.637 7.183 1.00 96.50 99 LYS A O 1
ATOM 821 N N . ILE A 1 100 ? -13.631 7.825 8.661 1.00 95.94 100 ILE A N 1
ATOM 822 C CA . ILE A 1 100 ? -14.496 7.897 9.842 1.00 95.94 100 ILE A CA 1
ATOM 823 C C . ILE A 1 100 ? -13.997 9.029 10.744 1.00 95.94 100 ILE A C 1
ATOM 825 O O . ILE A 1 100 ? -12.893 8.917 11.274 1.00 95.94 100 ILE A O 1
ATOM 829 N N . PRO A 1 101 ? -14.773 10.104 10.967 1.00 95.62 101 PRO A N 1
ATOM 830 C CA . PRO A 1 101 ? -14.418 11.119 11.955 1.00 95.62 101 PRO A CA 1
ATOM 831 C C . PRO A 1 101 ? -14.254 10.492 13.341 1.00 95.62 101 PRO A C 1
ATOM 833 O O . PRO A 1 101 ? -15.148 9.776 13.796 1.00 95.62 101 PRO A O 1
ATOM 836 N N . LYS A 1 102 ? -13.150 10.784 14.039 1.00 94.50 102 LYS A N 1
ATOM 837 C CA . LYS A 1 102 ? -12.890 10.237 15.384 1.00 94.50 102 LYS A CA 1
ATOM 838 C C . LYS A 1 102 ? -13.991 10.597 16.380 1.00 94.50 102 LYS A C 1
ATOM 840 O O . LYS A 1 102 ? -14.319 9.794 17.241 1.00 94.50 102 LYS A O 1
ATOM 845 N N . SER A 1 103 ? -14.625 11.756 16.204 1.00 94.50 103 SER A N 1
ATOM 846 C CA . SER A 1 103 ? -15.759 12.208 17.017 1.00 94.50 103 SER A CA 1
ATOM 847 C C . SER A 1 103 ? -17.010 11.335 16.911 1.00 94.50 103 SER A C 1
ATOM 849 O O . SER A 1 103 ? -17.910 11.519 17.716 1.00 94.50 103 SER A O 1
ATOM 851 N N . HIS A 1 104 ? -17.105 10.454 15.908 1.00 95.94 104 HIS A N 1
ATOM 852 C CA . HIS A 1 104 ? -18.223 9.517 15.739 1.00 95.94 104 HIS A CA 1
ATOM 853 C C . HIS A 1 104 ? -17.890 8.103 16.232 1.00 95.94 104 HIS A C 1
ATOM 855 O O . HIS A 1 104 ? -18.710 7.190 16.087 1.00 95.94 104 HIS A O 1
ATOM 861 N N . ILE A 1 105 ? -16.666 7.892 16.728 1.00 96.75 105 ILE A N 1
ATOM 862 C CA . ILE A 1 105 ? -16.185 6.598 17.194 1.00 96.75 105 ILE A CA 1
ATOM 863 C C . ILE A 1 105 ? -16.469 6.489 18.684 1.00 96.75 105 ILE A C 1
ATOM 865 O O . ILE A 1 105 ? -15.886 7.198 19.499 1.00 96.75 105 ILE A O 1
ATOM 869 N N . LYS A 1 106 ? -17.326 5.536 19.034 1.00 96.31 106 LYS A N 1
ATOM 870 C CA . LYS A 1 106 ? -17.662 5.234 20.420 1.00 96.31 106 LYS A CA 1
ATOM 871 C C . LYS A 1 106 ? -16.653 4.280 21.052 1.00 96.31 106 LYS A C 1
ATOM 873 O O . LYS A 1 106 ? -16.313 4.426 22.222 1.00 96.31 106 LYS A O 1
ATOM 878 N N . SER A 1 107 ? -16.210 3.267 20.307 1.00 96.00 107 SER A N 1
ATOM 879 C CA . SER A 1 107 ? -15.178 2.335 20.766 1.00 96.00 107 SER A CA 1
ATOM 880 C C . SER A 1 107 ? -14.421 1.703 19.599 1.00 96.00 107 SER A C 1
ATOM 882 O O . SER A 1 107 ? -14.953 1.560 18.495 1.00 96.00 107 SER A O 1
ATOM 884 N N . ILE A 1 108 ? -13.171 1.303 19.851 1.00 96.94 108 ILE A N 1
ATOM 885 C CA . ILE A 1 108 ? -12.364 0.518 18.913 1.00 96.94 108 ILE A CA 1
ATOM 886 C C . ILE A 1 108 ? -11.889 -0.744 19.622 1.00 96.94 108 ILE A C 1
ATOM 888 O O . ILE A 1 108 ? -11.206 -0.686 20.644 1.00 96.94 108 ILE A O 1
ATOM 892 N N . LYS A 1 109 ? -12.223 -1.900 19.053 1.00 95.88 109 LYS A N 1
ATOM 893 C CA . LYS A 1 109 ? -11.699 -3.193 19.480 1.00 95.88 109 LYS A CA 1
ATOM 894 C C . LYS A 1 109 ? -10.615 -3.651 18.514 1.00 95.88 109 LYS A C 1
ATOM 896 O O . LYS A 1 109 ? -10.903 -3.957 17.356 1.00 95.88 109 LYS A O 1
ATOM 901 N N . LEU A 1 110 ? -9.394 -3.762 19.024 1.00 95.81 110 LEU A N 1
ATOM 902 C CA . LEU A 1 110 ? -8.272 -4.353 18.307 1.00 95.81 110 LEU A CA 1
ATOM 903 C C . LEU A 1 110 ? -8.482 -5.868 18.134 1.00 95.81 110 LEU A C 1
ATOM 905 O O . LEU A 1 110 ? -8.780 -6.577 19.097 1.00 95.81 110 LEU A O 1
ATOM 909 N N . VAL A 1 111 ? -8.358 -6.353 16.899 1.00 96.50 111 VAL A N 1
ATOM 910 C CA . VAL A 1 111 ? -8.504 -7.771 16.524 1.00 96.50 111 VAL A CA 1
ATOM 911 C C . VAL A 1 111 ? -7.150 -8.389 16.183 1.00 96.50 111 VAL A C 1
ATOM 913 O O . VAL A 1 111 ? -6.858 -9.494 16.625 1.00 96.50 111 VAL A O 1
ATOM 916 N N . GLU A 1 112 ? -6.327 -7.680 15.412 1.00 95.12 112 GLU A N 1
ATOM 917 C CA . GLU A 1 112 ? -4.987 -8.108 14.994 1.00 95.12 112 GLU A CA 1
ATOM 918 C C . GLU A 1 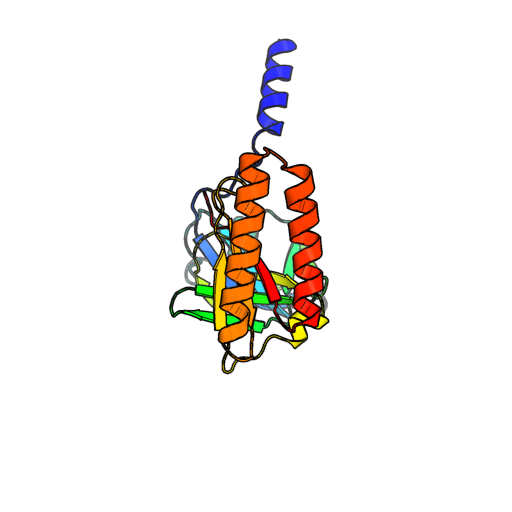112 ? -4.049 -6.901 14.990 1.00 95.12 112 GLU A C 1
ATOM 920 O O . GLU A 1 112 ? -4.469 -5.800 14.633 1.00 95.12 112 GLU A O 1
ATOM 925 N N . ASN A 1 113 ? -2.786 -7.126 15.346 1.00 93.56 113 ASN A N 1
ATOM 926 C CA . ASN A 1 113 ? -1.707 -6.151 15.248 1.00 93.56 113 ASN A CA 1
ATOM 927 C C . ASN A 1 113 ? -0.506 -6.794 14.545 1.00 93.56 113 ASN A C 1
ATOM 929 O O . ASN A 1 113 ? 0.004 -7.812 15.016 1.00 93.56 113 ASN A O 1
ATOM 933 N N . ILE A 1 114 ? -0.052 -6.185 13.452 1.00 92.12 114 ILE A N 1
ATOM 934 C CA . ILE A 1 114 ? 1.180 -6.554 12.757 1.00 92.12 114 ILE A CA 1
ATOM 935 C C . ILE A 1 114 ? 2.097 -5.337 12.704 1.00 92.12 114 ILE A C 1
ATOM 937 O O . ILE A 1 114 ? 1.734 -4.326 12.111 1.00 92.12 114 ILE A O 1
ATOM 941 N N . SER A 1 115 ? 3.302 -5.456 13.259 1.00 90.75 115 SER A N 1
ATOM 942 C CA . SER A 1 115 ? 4.371 -4.479 13.039 1.00 90.75 115 SER A CA 1
ATOM 943 C C . SER A 1 115 ? 5.081 -4.737 11.712 1.00 90.75 115 SER A C 1
ATOM 945 O O . SER A 1 115 ? 5.336 -5.894 11.372 1.00 90.75 115 SER A O 1
ATOM 947 N N . PHE A 1 116 ? 5.451 -3.678 11.002 1.00 89.25 116 PHE A N 1
ATOM 948 C CA . PHE A 1 116 ? 6.223 -3.749 9.764 1.00 89.25 116 PHE A CA 1
ATOM 949 C C . PHE A 1 116 ? 7.272 -2.624 9.702 1.00 89.25 116 PHE A C 1
ATOM 951 O O . PHE A 1 116 ? 7.294 -1.738 10.556 1.00 89.25 116 PHE A O 1
ATOM 958 N N . PHE A 1 117 ? 8.183 -2.697 8.730 1.00 87.25 117 PHE A N 1
ATOM 959 C CA . PHE A 1 117 ? 9.202 -1.665 8.517 1.00 87.25 117 PHE A CA 1
ATOM 960 C C . PHE A 1 117 ? 8.582 -0.374 7.980 1.00 87.25 117 PHE A C 1
ATOM 962 O O . PHE A 1 117 ? 7.691 -0.427 7.140 1.00 87.25 117 PHE A O 1
ATOM 969 N N . VAL A 1 118 ? 9.066 0.786 8.426 1.00 87.12 118 VAL A N 1
ATOM 970 C CA . VAL A 1 118 ? 8.573 2.075 7.919 1.00 87.12 118 VAL A CA 1
ATOM 971 C C . VAL A 1 118 ? 8.834 2.183 6.413 1.00 87.12 118 VAL A C 1
ATOM 973 O O . VAL A 1 118 ? 9.944 1.942 5.937 1.00 87.12 118 VAL A O 1
ATOM 976 N N . GLY A 1 119 ? 7.786 2.533 5.675 1.00 86.75 119 GLY A N 1
ATOM 977 C CA . GLY A 1 119 ? 7.764 2.580 4.221 1.00 86.75 119 GLY A CA 1
ATOM 978 C C . GLY A 1 119 ? 6.369 2.272 3.689 1.00 86.75 119 GLY A C 1
ATOM 979 O O . GLY A 1 119 ? 5.384 2.223 4.445 1.00 86.75 119 GLY A O 1
ATOM 980 N N . ASP A 1 120 ? 6.301 2.042 2.384 1.00 88.62 120 ASP A N 1
ATOM 981 C CA . ASP A 1 120 ? 5.061 1.680 1.721 1.00 88.62 120 ASP A CA 1
ATOM 982 C C . ASP A 1 120 ? 4.614 0.279 2.138 1.00 88.62 120 ASP A C 1
ATOM 984 O O . ASP A 1 120 ? 5.335 -0.714 2.018 1.00 88.62 120 ASP A O 1
ATOM 988 N N . ARG A 1 121 ? 3.378 0.202 2.628 1.00 92.44 121 ARG A N 1
ATOM 989 C CA . ARG A 1 121 ? 2.753 -1.059 3.030 1.00 92.44 121 ARG A CA 1
ATOM 990 C C . ARG A 1 121 ? 1.430 -1.310 2.337 1.00 92.44 121 ARG A C 1
ATOM 992 O O . ARG A 1 121 ? 1.136 -2.461 2.035 1.00 92.44 121 ARG A O 1
ATOM 999 N N . ILE A 1 122 ? 0.633 -0.268 2.133 1.00 95.25 122 ILE A N 1
ATOM 1000 C CA . ILE A 1 122 ? -0.690 -0.340 1.519 1.00 95.25 122 ILE A CA 1
ATOM 1001 C C . ILE A 1 122 ? -0.684 0.434 0.205 1.00 95.25 122 ILE A C 1
ATOM 1003 O O . ILE A 1 122 ? -0.330 1.609 0.177 1.00 95.25 122 ILE A O 1
ATOM 1007 N N . PHE A 1 123 ? -1.106 -0.222 -0.872 1.00 95.94 123 PHE A N 1
ATOM 1008 C CA . PHE A 1 123 ? -1.228 0.378 -2.194 1.00 95.94 123 PHE A CA 1
ATOM 1009 C C . PHE A 1 123 ? -2.682 0.408 -2.641 1.00 95.94 123 PHE A C 1
ATOM 1011 O O . PHE A 1 123 ? -3.355 -0.624 -2.688 1.00 95.94 123 PHE A O 1
ATOM 1018 N N . GLU A 1 124 ? -3.151 1.588 -3.031 1.00 95.69 124 GLU A N 1
ATOM 1019 C CA . GLU A 1 124 ? -4.409 1.727 -3.751 1.00 95.69 124 GLU A CA 1
ATOM 1020 C C . GLU A 1 124 ? -4.177 1.526 -5.248 1.00 95.69 124 GLU A C 1
ATOM 1022 O O . GLU A 1 124 ? -3.443 2.277 -5.891 1.00 95.69 124 GLU A O 1
ATOM 1027 N N . ILE A 1 125 ? -4.807 0.495 -5.805 1.00 95.50 125 ILE A N 1
ATOM 1028 C CA . ILE A 1 125 ? -4.647 0.086 -7.202 1.00 95.50 125 ILE A CA 1
ATOM 1029 C C . ILE A 1 125 ? -5.999 -0.018 -7.907 1.00 95.50 125 ILE A C 1
ATOM 1031 O O . ILE A 1 125 ? -7.060 -0.099 -7.280 1.00 95.50 125 ILE A O 1
ATOM 1035 N N . GLY A 1 126 ? -5.983 0.010 -9.238 1.00 94.62 126 GLY A N 1
ATOM 1036 C CA . GLY A 1 126 ? -7.195 -0.150 -10.029 1.00 94.62 126 GLY A CA 1
ATOM 1037 C C . GLY A 1 126 ? -7.810 -1.540 -9.854 1.00 94.62 126 GLY A C 1
ATOM 1038 O O . GLY A 1 126 ? -7.124 -2.517 -9.554 1.00 94.62 126 GLY A O 1
ATOM 1039 N N . GLN A 1 127 ? -9.114 -1.661 -10.117 1.00 94.25 127 GLN A N 1
ATOM 1040 C CA . GLN A 1 127 ? -9.821 -2.947 -10.040 1.00 94.25 127 GLN A CA 1
ATOM 1041 C C . GLN A 1 127 ? -9.151 -4.039 -10.893 1.00 94.25 127 GLN A C 1
ATOM 1043 O O . GLN A 1 127 ? -9.081 -5.194 -10.479 1.00 94.25 127 GLN A O 1
ATOM 1048 N N . THR A 1 128 ? -8.650 -3.679 -12.079 1.00 91.06 128 THR A N 1
ATOM 1049 C CA . THR A 1 128 ? -7.958 -4.608 -12.983 1.00 91.06 128 THR A CA 1
ATOM 1050 C C . THR A 1 128 ? -6.690 -5.173 -12.345 1.00 91.06 128 THR A C 1
ATOM 1052 O O . THR A 1 128 ? -6.532 -6.389 -12.317 1.00 91.06 128 THR A O 1
ATOM 1055 N N . GLU A 1 129 ? -5.834 -4.317 -11.779 1.00 93.12 129 GLU A N 1
ATOM 1056 C CA . GLU A 1 129 ? -4.630 -4.720 -11.036 1.00 93.12 129 GLU A CA 1
ATOM 1057 C C . GLU A 1 129 ? -5.005 -5.594 -9.834 1.00 93.12 129 GLU A C 1
ATOM 1059 O O . GLU A 1 129 ? -4.473 -6.689 -9.656 1.00 93.12 129 GLU A O 1
ATOM 1064 N N . TYR A 1 130 ? -6.001 -5.161 -9.056 1.00 94.50 130 TYR A N 1
ATOM 1065 C CA . TYR A 1 130 ? -6.464 -5.873 -7.867 1.00 94.50 130 TYR A CA 1
ATOM 1066 C C . TYR A 1 130 ? -6.964 -7.286 -8.186 1.00 94.50 130 TYR A C 1
ATOM 1068 O O . TYR A 1 130 ? -6.776 -8.223 -7.403 1.00 94.50 130 TYR A O 1
ATOM 1076 N N . ASN A 1 131 ? -7.577 -7.472 -9.356 1.00 91.31 131 ASN A N 1
ATOM 1077 C CA . ASN A 1 131 ? -8.059 -8.768 -9.825 1.00 91.31 131 ASN A CA 1
ATOM 1078 C C . ASN A 1 131 ? -6.930 -9.712 -10.273 1.00 91.31 131 ASN A C 1
ATOM 1080 O O . ASN A 1 131 ? -7.143 -10.923 -10.253 1.00 91.31 131 ASN A O 1
ATOM 1084 N N . LEU A 1 132 ? -5.746 -9.198 -10.634 1.00 90.19 132 LEU A N 1
ATOM 1085 C CA . LEU A 1 132 ? -4.575 -10.030 -10.946 1.00 90.19 132 LEU A CA 1
ATOM 1086 C C . LEU A 1 132 ? -3.988 -10.692 -9.694 1.00 90.19 132 LEU A C 1
ATOM 1088 O O . LEU A 1 132 ? -3.431 -11.784 -9.787 1.00 90.19 132 LEU A O 1
ATOM 1092 N N . ILE A 1 133 ? -4.143 -10.062 -8.525 1.00 92.12 133 ILE A N 1
ATOM 1093 C CA . ILE A 1 133 ? -3.562 -10.552 -7.275 1.00 92.12 133 ILE A CA 1
ATOM 1094 C C . ILE A 1 133 ? -4.217 -11.872 -6.859 1.00 92.12 133 ILE A C 1
ATOM 1096 O O . ILE A 1 133 ? -5.383 -11.911 -6.441 1.00 92.12 133 ILE A O 1
ATOM 1100 N N . ASN A 1 134 ? -3.420 -12.939 -6.940 1.00 82.69 134 ASN A N 1
ATOM 1101 C CA . ASN A 1 134 ? -3.720 -14.295 -6.493 1.00 82.69 134 ASN A CA 1
ATOM 1102 C C . ASN A 1 134 ? -2.623 -14.790 -5.523 1.00 82.69 134 ASN A C 1
ATOM 1104 O O . ASN A 1 134 ? -1.459 -14.413 -5.637 1.00 82.69 134 ASN A O 1
ATOM 1108 N N . ASN A 1 135 ? -2.979 -15.660 -4.580 1.00 68.25 135 ASN A N 1
ATOM 1109 C CA . ASN A 1 135 ? -2.072 -16.147 -3.536 1.00 68.25 135 ASN A CA 1
ATOM 1110 C C . ASN A 1 135 ? -1.163 -17.308 -3.985 1.00 68.25 135 ASN A C 1
ATOM 1112 O O . ASN A 1 135 ? -0.314 -17.744 -3.214 1.00 68.25 135 ASN A O 1
ATOM 1116 N N . SER A 1 136 ? -1.318 -17.832 -5.205 1.00 77.12 136 SER A N 1
ATOM 1117 C CA . SER A 1 136 ? -0.519 -18.957 -5.714 1.00 77.12 136 SER A CA 1
ATOM 1118 C C . SER A 1 136 ? 0.402 -18.555 -6.867 1.00 77.12 136 SER A C 1
ATOM 1120 O O . SER A 1 136 ? -0.060 -17.919 -7.813 1.00 77.12 136 SER A O 1
ATOM 1122 N N . ASN A 1 137 ? 1.653 -19.031 -6.837 1.00 80.38 137 ASN A N 1
ATOM 1123 C CA . ASN A 1 137 ? 2.628 -18.971 -7.939 1.00 80.38 137 ASN A CA 1
ATOM 1124 C C . ASN A 1 137 ? 2.974 -17.555 -8.437 1.00 80.38 137 ASN A C 1
ATOM 1126 O O . ASN A 1 137 ? 3.197 -17.355 -9.630 1.00 80.38 137 ASN A O 1
ATOM 1130 N N . MET A 1 138 ? 3.019 -16.577 -7.530 1.00 89.44 138 MET A N 1
ATOM 1131 C CA . MET A 1 138 ? 3.516 -15.242 -7.849 1.00 89.44 138 MET A CA 1
ATOM 1132 C C . MET A 1 138 ? 5.040 -15.253 -8.002 1.00 89.44 138 MET A C 1
ATOM 1134 O O . MET A 1 138 ? 5.761 -15.853 -7.205 1.00 89.44 138 MET A O 1
ATOM 1138 N N . LEU A 1 139 ? 5.513 -14.550 -9.021 1.00 90.62 139 LEU A N 1
ATOM 1139 C CA . LEU A 1 139 ? 6.910 -14.236 -9.272 1.00 90.62 139 LEU A CA 1
ATOM 1140 C C . LEU A 1 139 ? 7.075 -12.723 -9.211 1.00 90.62 139 LEU A C 1
ATOM 1142 O O . LEU A 1 139 ? 6.215 -11.991 -9.707 1.00 90.62 139 LEU A O 1
ATOM 1146 N N . HIS A 1 140 ? 8.186 -12.267 -8.640 1.00 93.00 140 HIS A N 1
ATOM 1147 C CA . HIS A 1 140 ? 8.510 -10.849 -8.594 1.00 93.00 140 HIS A CA 1
ATOM 1148 C C . HIS A 1 140 ? 9.967 -10.577 -8.949 1.00 93.00 140 HIS A C 1
ATOM 1150 O O . HIS A 1 140 ? 10.837 -11.424 -8.744 1.00 93.00 140 HIS A O 1
ATOM 1156 N N . LEU A 1 141 ? 10.217 -9.385 -9.488 1.00 95.12 141 LEU A N 1
ATOM 1157 C CA . LEU A 1 141 ? 11.551 -8.842 -9.726 1.00 95.12 141 LEU A CA 1
ATOM 1158 C C . LEU A 1 141 ? 11.562 -7.352 -9.403 1.00 95.12 141 LEU A C 1
ATOM 1160 O O . LEU A 1 141 ? 10.618 -6.638 -9.739 1.00 95.12 141 LEU A O 1
ATOM 1164 N N . ASN A 1 142 ? 12.674 -6.893 -8.841 1.00 95.19 142 ASN A N 1
ATOM 1165 C CA . ASN A 1 142 ? 12.861 -5.496 -8.476 1.00 95.19 142 ASN A CA 1
ATOM 1166 C C . ASN A 1 142 ? 13.748 -4.786 -9.506 1.00 95.19 142 ASN A C 1
ATOM 1168 O O . ASN A 1 142 ? 14.696 -5.372 -10.049 1.00 95.19 142 ASN A O 1
ATOM 1172 N N . ILE A 1 143 ? 13.454 -3.514 -9.760 1.00 97.12 143 ILE A N 1
ATOM 1173 C CA . ILE A 1 143 ? 14.256 -2.600 -10.573 1.00 97.12 143 ILE A CA 1
ATOM 1174 C C . ILE A 1 143 ? 14.573 -1.378 -9.717 1.00 97.12 143 ILE A C 1
ATOM 1176 O O . ILE A 1 143 ? 13.682 -0.612 -9.349 1.00 97.12 143 ILE A O 1
ATOM 1180 N N . TYR A 1 144 ? 15.858 -1.182 -9.452 1.00 95.81 144 TYR A N 1
ATOM 1181 C CA . TYR A 1 144 ? 16.368 -0.029 -8.726 1.00 95.81 144 TYR A CA 1
ATOM 1182 C C . TYR A 1 144 ? 17.155 0.889 -9.664 1.00 95.81 144 TYR A C 1
ATOM 1184 O O . TYR A 1 144 ? 17.953 0.420 -10.477 1.00 95.81 144 TYR A O 1
ATOM 1192 N N . ASN A 1 145 ? 16.925 2.196 -9.544 1.00 93.75 145 ASN A N 1
ATOM 1193 C CA . ASN A 1 145 ? 17.693 3.233 -10.224 1.00 93.75 145 ASN A CA 1
ATOM 1194 C C . ASN A 1 145 ? 17.652 4.513 -9.375 1.00 93.75 145 ASN A C 1
ATOM 1196 O O . ASN A 1 145 ? 16.607 5.155 -9.266 1.00 93.75 145 ASN A O 1
ATOM 1200 N N . GLU A 1 146 ? 18.795 4.880 -8.798 1.00 91.19 146 GLU A N 1
ATOM 1201 C CA . GLU A 1 146 ? 18.938 6.031 -7.896 1.00 91.19 146 GLU A CA 1
ATOM 1202 C C . GLU A 1 146 ? 18.619 7.365 -8.590 1.00 91.19 146 GLU A C 1
ATOM 1204 O O . GLU A 1 146 ? 18.024 8.260 -7.991 1.00 91.19 146 GLU A O 1
ATOM 1209 N N . PHE A 1 147 ? 18.931 7.491 -9.890 1.00 89.69 147 PHE A N 1
ATOM 1210 C CA . PHE A 1 147 ? 18.595 8.690 -10.660 1.00 89.69 147 PHE A CA 1
ATOM 1211 C C . PHE A 1 147 ? 17.085 8.956 -10.674 1.00 89.69 147 PHE A C 1
ATOM 1213 O O . PHE A 1 147 ? 16.671 10.117 -10.627 1.00 89.69 147 PHE A O 1
ATOM 1220 N N . ARG A 1 148 ? 16.258 7.907 -10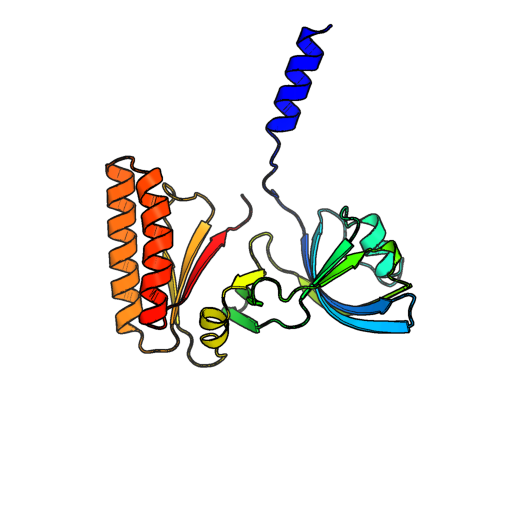.692 1.00 89.69 148 ARG A N 1
ATOM 1221 C CA . ARG A 1 148 ? 14.804 8.011 -10.535 1.00 89.69 148 ARG A CA 1
ATOM 1222 C C . ARG A 1 148 ? 14.423 8.371 -9.099 1.00 89.69 148 ARG A C 1
ATOM 1224 O O . ARG A 1 148 ? 13.747 9.380 -8.908 1.00 89.69 148 ARG A O 1
ATOM 1231 N N . ALA A 1 149 ? 14.813 7.537 -8.137 1.00 88.81 149 ALA A N 1
ATOM 1232 C CA . ALA A 1 149 ? 14.481 7.688 -6.723 1.00 88.81 149 ALA A CA 1
ATOM 1233 C C . ALA A 1 149 ? 15.472 6.898 -5.853 1.00 88.81 149 ALA A C 1
ATOM 1235 O O . ALA A 1 149 ? 15.711 5.718 -6.101 1.00 88.81 149 ALA A O 1
ATOM 1236 N N . GLU A 1 150 ? 16.021 7.543 -4.824 1.00 88.69 150 GLU A N 1
ATOM 1237 C CA . GLU A 1 150 ? 17.081 6.985 -3.973 1.00 88.69 150 GLU A CA 1
ATOM 1238 C C . GLU A 1 150 ? 16.591 5.828 -3.088 1.00 88.69 150 GLU A C 1
ATOM 1240 O O . GLU A 1 150 ? 17.290 4.829 -2.935 1.00 88.69 150 GLU A O 1
ATOM 1245 N N . ASN A 1 151 ? 15.364 5.931 -2.574 1.00 90.06 151 ASN A N 1
ATOM 1246 C CA . ASN A 1 151 ? 14.741 5.002 -1.626 1.00 90.06 151 ASN A CA 1
ATOM 1247 C C . ASN A 1 151 ? 13.559 4.218 -2.203 1.00 90.06 151 ASN A C 1
ATOM 1249 O O . ASN A 1 151 ? 12.795 3.632 -1.438 1.00 90.06 151 ASN A O 1
ATOM 1253 N N . CYS A 1 152 ? 13.368 4.229 -3.524 1.00 92.19 152 CYS A N 1
ATOM 1254 C CA . CYS A 1 152 ? 12.238 3.552 -4.152 1.00 92.19 152 CYS A CA 1
ATOM 1255 C C . CYS A 1 152 ? 12.682 2.596 -5.254 1.00 92.19 152 CYS A C 1
ATOM 1257 O O . CYS A 1 152 ? 13.456 2.944 -6.150 1.00 92.19 152 CYS A O 1
ATOM 1259 N N . GLU A 1 153 ? 12.088 1.413 -5.269 1.00 94.56 153 GLU A N 1
ATOM 1260 C CA . GLU A 1 153 ? 12.246 0.421 -6.326 1.00 94.56 153 GLU A CA 1
ATOM 1261 C C . GLU A 1 153 ? 10.926 0.190 -7.063 1.00 94.56 153 GLU A C 1
ATOM 1263 O O . GLU A 1 153 ? 9.842 0.267 -6.488 1.00 94.56 153 GLU A O 1
ATOM 1268 N N . LEU A 1 154 ? 11.013 -0.109 -8.359 1.00 96.06 154 LEU A N 1
ATOM 1269 C CA . LEU A 1 154 ? 9.874 -0.667 -9.077 1.00 96.06 154 LEU A CA 1
ATOM 1270 C C . LEU A 1 154 ? 9.836 -2.165 -8.804 1.00 96.06 154 LEU A C 1
ATOM 1272 O O . LEU A 1 154 ? 10.827 -2.858 -9.044 1.00 96.06 154 LEU A O 1
ATOM 1276 N N . ILE A 1 155 ? 8.689 -2.674 -8.373 1.00 95.56 155 ILE A N 1
ATOM 1277 C CA . ILE A 1 155 ? 8.474 -4.110 -8.203 1.00 95.56 155 ILE A CA 1
ATOM 1278 C C . ILE A 1 155 ? 7.528 -4.587 -9.297 1.00 95.56 155 ILE A C 1
ATOM 1280 O O . ILE A 1 155 ? 6.404 -4.098 -9.431 1.00 95.56 155 ILE A O 1
ATOM 1284 N N . LEU A 1 156 ? 7.999 -5.546 -10.088 1.00 95.50 156 LEU A N 1
ATOM 1285 C CA . LEU A 1 156 ? 7.211 -6.252 -11.087 1.00 95.50 156 LEU A CA 1
ATOM 1286 C C . LEU A 1 156 ? 6.642 -7.519 -10.468 1.00 95.50 156 LEU A C 1
ATOM 1288 O O . LEU A 1 156 ? 7.398 -8.300 -9.902 1.00 95.50 156 LEU A O 1
ATOM 1292 N N . PHE A 1 157 ? 5.350 -7.767 -10.653 1.00 93.75 157 PHE A N 1
ATOM 1293 C CA . PHE A 1 157 ? 4.680 -9.008 -10.281 1.00 93.75 157 PHE A CA 1
ATOM 1294 C C . PHE A 1 157 ? 4.079 -9.681 -11.506 1.00 93.75 157 PHE A C 1
ATOM 1296 O O . PHE A 1 157 ? 3.431 -9.039 -12.333 1.00 93.75 157 PHE A O 1
ATOM 1303 N N . SER A 1 158 ? 4.227 -10.999 -11.587 1.00 91.69 158 SER A N 1
ATOM 1304 C CA . SER A 1 158 ? 3.500 -11.836 -12.536 1.00 91.69 158 SER A CA 1
ATOM 1305 C C . SER A 1 158 ? 3.030 -13.116 -11.860 1.00 91.69 158 SER A C 1
ATOM 1307 O O . SER A 1 158 ? 3.688 -13.648 -10.971 1.00 91.69 158 SER A O 1
ATOM 1309 N N . TRP A 1 159 ? 1.902 -13.638 -12.328 1.00 87.19 159 TRP A N 1
ATOM 1310 C CA . TRP A 1 159 ? 1.350 -14.933 -11.919 1.00 87.19 159 TRP A CA 1
ATOM 1311 C C . TRP A 1 159 ? 1.446 -15.977 -13.053 1.00 87.19 159 TRP A C 1
ATOM 1313 O O . TRP A 1 159 ? 0.735 -16.982 -13.045 1.00 87.19 159 TRP A O 1
ATOM 1323 N N . GLY A 1 160 ? 2.292 -15.708 -14.060 1.00 74.69 160 GLY A N 1
ATOM 1324 C CA . GLY A 1 160 ? 2.583 -16.556 -15.224 1.00 74.69 160 GLY A CA 1
ATOM 1325 C C . GLY A 1 160 ? 3.992 -17.171 -15.198 1.00 74.69 160 GLY A C 1
ATOM 1326 O O . GLY A 1 160 ? 4.553 -17.418 -14.138 1.00 74.69 160 GLY A O 1
ATOM 1327 N N . THR A 1 161 ? 4.586 -17.462 -16.361 1.00 62.62 161 THR A N 1
ATOM 1328 C CA . THR A 1 161 ? 5.928 -18.073 -16.456 1.00 62.62 161 THR A CA 1
ATOM 1329 C C . THR A 1 161 ? 7.071 -17.054 -16.329 1.00 62.62 161 THR A C 1
ATOM 1331 O O . THR A 1 161 ? 7.028 -15.986 -16.929 1.00 62.62 161 THR A O 1
ATOM 1334 N N . ASN A 1 162 ? 8.152 -17.435 -15.634 1.00 64.69 162 ASN A N 1
ATOM 1335 C CA . ASN A 1 162 ? 9.326 -16.600 -15.297 1.00 64.69 162 ASN A CA 1
ATOM 1336 C C . ASN A 1 162 ? 10.057 -15.918 -16.474 1.00 64.69 162 ASN A C 1
ATOM 1338 O O . ASN A 1 162 ? 10.716 -14.898 -16.277 1.00 64.69 162 ASN A O 1
ATOM 1342 N N . ALA A 1 163 ? 9.995 -16.484 -17.683 1.00 62.03 163 ALA A N 1
ATOM 1343 C CA . ALA A 1 163 ? 10.829 -16.043 -18.805 1.00 62.03 163 ALA A CA 1
ATOM 1344 C C . ALA A 1 163 ? 10.511 -14.617 -19.298 1.00 62.03 163 ALA A C 1
ATOM 1346 O O . ALA A 1 163 ? 11.387 -13.968 -19.876 1.00 62.03 163 ALA A O 1
ATOM 1347 N N . ASP A 1 164 ? 9.296 -14.123 -19.050 1.00 80.31 164 ASP A N 1
ATOM 1348 C CA . ASP A 1 164 ? 8.857 -12.812 -19.536 1.00 80.31 164 ASP A CA 1
ATOM 1349 C C . ASP A 1 164 ? 9.243 -11.677 -18.575 1.00 80.31 164 ASP A C 1
ATOM 1351 O O . ASP A 1 164 ? 9.642 -10.603 -19.022 1.00 80.31 164 ASP A O 1
ATOM 1355 N N . LEU A 1 165 ? 9.253 -11.931 -17.259 1.00 91.94 165 LEU A N 1
ATOM 1356 C CA . LEU A 1 165 ? 9.602 -10.924 -16.248 1.00 91.94 165 LEU A CA 1
ATOM 1357 C C . LEU A 1 165 ? 11.055 -10.444 -16.360 1.00 91.94 165 LEU A C 1
ATOM 1359 O O . LEU A 1 165 ? 11.310 -9.249 -16.232 1.00 91.94 165 LEU A O 1
ATOM 1363 N N . ILE A 1 166 ? 12.006 -11.348 -16.624 1.00 93.56 166 ILE A N 1
ATOM 1364 C CA . ILE A 1 166 ? 13.431 -10.988 -16.753 1.00 93.56 166 ILE A CA 1
ATOM 1365 C C . ILE A 1 166 ? 13.639 -10.041 -17.939 1.00 93.56 166 ILE A C 1
ATOM 1367 O O . ILE A 1 166 ? 14.281 -9.005 -17.798 1.00 93.56 166 ILE A O 1
ATOM 1371 N N . LYS A 1 167 ? 13.035 -10.351 -19.093 1.00 93.50 167 LYS A N 1
ATOM 1372 C CA . LYS A 1 167 ? 13.140 -9.508 -20.293 1.00 93.50 167 LYS A CA 1
ATOM 1373 C C . LYS A 1 167 ? 12.535 -8.125 -20.071 1.00 93.50 167 LYS A C 1
ATOM 1375 O O . LYS A 1 167 ? 13.123 -7.131 -20.489 1.00 93.50 167 LYS A O 1
ATOM 1380 N N . VAL A 1 168 ? 11.377 -8.062 -19.410 1.00 95.38 168 VAL A N 1
ATOM 1381 C CA . VAL A 1 168 ? 10.728 -6.794 -19.050 1.00 95.38 168 VAL A CA 1
ATOM 1382 C C . VAL A 1 168 ? 11.626 -5.980 -18.122 1.00 95.38 168 VAL A C 1
ATOM 1384 O O . VAL A 1 168 ? 11.873 -4.805 -18.393 1.00 95.38 168 VAL A O 1
ATOM 1387 N N . LYS A 1 169 ? 12.167 -6.611 -17.074 1.00 96.69 169 LYS A N 1
ATOM 1388 C CA . LYS A 1 169 ? 13.095 -5.977 -16.135 1.00 96.69 169 LYS A CA 1
ATOM 1389 C C . LYS A 1 169 ? 14.299 -5.378 -16.862 1.00 96.69 169 LYS A C 1
ATOM 1391 O O . LYS A 1 169 ? 14.589 -4.200 -16.678 1.00 96.69 169 LYS A O 1
ATOM 1396 N N . ASP A 1 170 ? 14.965 -6.158 -17.709 1.00 96.19 170 ASP A N 1
ATOM 1397 C CA . ASP A 1 170 ? 16.152 -5.709 -18.443 1.00 96.19 170 ASP A CA 1
ATOM 1398 C C . ASP A 1 170 ? 15.826 -4.549 -19.395 1.00 96.19 170 ASP A C 1
ATOM 1400 O O . ASP A 1 170 ? 16.575 -3.575 -19.470 1.00 96.19 170 ASP A O 1
ATOM 1404 N N . SER A 1 171 ? 14.680 -4.610 -20.082 1.00 96.75 171 SER A N 1
ATOM 1405 C CA . SER A 1 171 ? 14.219 -3.529 -20.958 1.00 96.75 171 SER A CA 1
ATOM 1406 C C . SER A 1 171 ? 14.002 -2.223 -20.194 1.00 96.75 171 SER A C 1
ATOM 1408 O O . SER A 1 171 ? 14.435 -1.171 -20.662 1.00 96.75 171 SER A O 1
ATOM 1410 N N . ILE A 1 172 ? 13.342 -2.277 -19.033 1.00 97.38 172 ILE A N 1
ATOM 1411 C CA . ILE A 1 172 ? 13.071 -1.088 -18.218 1.00 97.38 172 ILE A CA 1
ATOM 1412 C C . ILE A 1 172 ? 14.374 -0.533 -17.647 1.00 97.38 172 ILE A C 1
ATOM 1414 O O . ILE A 1 172 ? 14.636 0.658 -17.792 1.00 97.38 172 ILE A O 1
ATOM 1418 N N . SER A 1 173 ? 15.226 -1.381 -17.064 1.00 97.38 173 SER A N 1
ATOM 1419 C CA . SER A 1 173 ? 16.522 -0.964 -16.513 1.00 97.38 173 SER A CA 1
ATOM 1420 C C . SER A 1 173 ? 17.387 -0.244 -17.547 1.00 97.38 173 SER A C 1
ATOM 1422 O O . SER A 1 173 ? 17.918 0.828 -17.261 1.00 97.38 173 SER A O 1
ATOM 1424 N N . ASN A 1 174 ? 17.493 -0.788 -18.764 1.00 97.62 174 ASN A N 1
ATOM 1425 C CA . ASN A 1 174 ? 18.257 -0.157 -19.841 1.00 97.62 174 ASN A CA 1
ATOM 1426 C C . ASN A 1 174 ? 17.686 1.219 -20.207 1.00 97.62 174 ASN A C 1
ATOM 1428 O O . ASN A 1 174 ? 18.440 2.178 -20.367 1.00 97.62 174 ASN A O 1
ATOM 1432 N N . GLN A 1 175 ? 16.359 1.339 -20.280 1.00 97.44 175 GLN A N 1
ATOM 1433 C CA . GLN A 1 175 ? 15.713 2.608 -20.596 1.00 97.44 175 GLN A CA 1
ATOM 1434 C C . GLN A 1 175 ? 15.909 3.658 -19.490 1.00 97.44 175 GLN A C 1
ATOM 1436 O O . GLN A 1 175 ? 16.122 4.833 -19.795 1.00 97.44 175 GLN A O 1
ATOM 1441 N N . LEU A 1 176 ? 15.884 3.254 -18.215 1.00 96.06 176 LEU A N 1
ATOM 1442 C CA . LEU A 1 176 ? 16.175 4.147 -17.087 1.00 96.06 176 LEU A CA 1
ATOM 1443 C C . LEU A 1 176 ? 17.621 4.669 -17.141 1.00 96.06 176 LEU A C 1
ATOM 1445 O O . LEU A 1 176 ? 17.829 5.874 -17.006 1.00 96.06 176 LEU A O 1
ATOM 1449 N N . ILE A 1 177 ? 18.594 3.800 -17.439 1.00 96.44 177 ILE A N 1
ATOM 1450 C CA . ILE A 1 177 ? 20.006 4.183 -17.630 1.00 96.44 177 ILE A CA 1
ATOM 1451 C C . ILE A 1 177 ? 20.158 5.173 -18.795 1.00 96.44 177 ILE A C 1
ATOM 1453 O O . ILE A 1 177 ? 20.942 6.120 -18.722 1.00 96.44 177 ILE A O 1
ATOM 1457 N N . GLU A 1 178 ? 19.408 5.001 -19.887 1.00 96.75 178 GLU A N 1
ATOM 1458 C CA . GLU A 1 178 ? 19.427 5.973 -20.983 1.00 96.75 178 GLU A CA 1
ATOM 1459 C C . GLU A 1 178 ? 18.916 7.355 -20.564 1.00 96.75 178 GLU A C 1
ATOM 1461 O O . GLU A 1 178 ? 19.509 8.363 -20.960 1.00 96.75 178 GLU A O 1
ATOM 1466 N N . PHE A 1 179 ? 17.829 7.419 -19.790 1.00 96.38 179 PHE A N 1
ATOM 1467 C CA . PHE A 1 179 ? 17.300 8.689 -19.289 1.00 96.38 179 PHE A CA 1
ATOM 1468 C C . PHE A 1 179 ? 18.270 9.371 -18.326 1.00 96.38 179 PHE A C 1
ATOM 1470 O O . PHE A 1 179 ? 18.425 10.591 -18.395 1.00 96.38 179 PHE A O 1
ATOM 1477 N N . GLU A 1 180 ? 18.940 8.598 -17.474 1.00 94.19 180 GLU A N 1
ATOM 1478 C CA . GLU A 1 180 ? 19.996 9.070 -16.580 1.00 94.19 180 GLU A CA 1
ATOM 1479 C C . GLU A 1 180 ? 21.158 9.685 -17.367 1.00 94.19 180 GLU A C 1
ATOM 1481 O O . GLU A 1 180 ? 21.483 10.858 -17.175 1.00 94.19 180 GLU A O 1
ATOM 1486 N N . ASN A 1 181 ? 21.699 8.959 -18.350 1.00 95.75 181 ASN A N 1
ATOM 1487 C CA . ASN A 1 181 ? 22.790 9.440 -19.204 1.00 95.75 181 ASN A CA 1
ATOM 1488 C C . ASN A 1 181 ? 22.430 10.717 -19.984 1.00 95.75 181 ASN A C 1
ATOM 1490 O O . ASN A 1 181 ? 23.299 11.544 -20.264 1.00 95.75 181 ASN A O 1
ATOM 1494 N N . LYS A 1 182 ? 21.153 10.886 -20.351 1.00 95.62 182 LYS A N 1
ATOM 1495 C CA . LYS A 1 182 ? 20.636 12.069 -21.063 1.00 95.62 182 LYS A CA 1
ATOM 1496 C C . LYS A 1 182 ? 20.123 13.168 -20.118 1.00 95.62 182 LYS A C 1
ATOM 1498 O O . LYS A 1 182 ? 19.742 14.234 -20.598 1.00 95.62 182 LYS A O 1
ATOM 1503 N N . ASN A 1 183 ? 20.107 12.932 -18.803 1.00 92.38 183 ASN A N 1
ATOM 1504 C CA . ASN A 1 183 ? 19.527 13.795 -17.768 1.00 92.38 183 ASN A CA 1
ATOM 1505 C C . ASN A 1 183 ? 18.057 14.210 -18.040 1.00 92.38 183 ASN A C 1
ATOM 1507 O O . ASN A 1 183 ? 17.668 15.369 -17.884 1.00 92.38 183 ASN A O 1
ATOM 1511 N N . GLN A 1 184 ? 17.226 13.257 -18.466 1.00 92.88 184 GLN A N 1
ATOM 1512 C CA . GLN A 1 184 ? 15.852 13.462 -18.953 1.00 92.88 184 GLN A CA 1
ATOM 1513 C C . GLN A 1 184 ? 14.787 13.065 -17.912 1.00 92.88 184 GLN A C 1
ATOM 1515 O O . GLN A 1 184 ? 14.014 12.123 -18.090 1.00 92.88 184 GLN A O 1
ATOM 1520 N N . ARG A 1 185 ? 14.741 13.779 -16.778 1.00 86.88 185 ARG A N 1
ATOM 1521 C CA . ARG A 1 185 ? 13.842 13.435 -15.652 1.00 86.88 185 ARG A CA 1
ATOM 1522 C C . ARG A 1 185 ? 12.344 13.518 -15.984 1.00 86.88 185 ARG A C 1
ATOM 1524 O O . ARG A 1 185 ? 11.558 12.749 -15.440 1.00 86.88 185 ARG A O 1
ATOM 1531 N N . LYS A 1 186 ? 11.918 14.457 -16.837 1.00 86.94 186 LYS A N 1
ATOM 1532 C CA . LYS A 1 186 ? 10.484 14.641 -17.151 1.00 86.94 186 LYS A CA 1
ATOM 1533 C C . LYS A 1 186 ? 9.953 13.504 -18.022 1.00 86.94 186 LYS A C 1
ATOM 1535 O O . LYS A 1 186 ? 8.852 12.997 -17.802 1.00 86.94 186 LYS A O 1
ATOM 1540 N N . GLU A 1 187 ? 10.753 13.111 -18.999 1.00 92.94 187 GLU A N 1
ATOM 1541 C CA . GLU A 1 187 ? 10.490 12.010 -19.912 1.00 92.94 187 GLU A CA 1
ATOM 1542 C C . GLU A 1 187 ? 10.483 10.679 -19.157 1.00 92.94 187 GLU A C 1
ATOM 1544 O O . GLU A 1 187 ? 9.609 9.853 -19.408 1.00 92.94 187 GLU A O 1
ATOM 1549 N N . LEU A 1 188 ? 11.371 10.521 -18.167 1.00 90.94 188 LEU A N 1
ATOM 1550 C CA . LEU A 1 188 ? 11.411 9.356 -17.284 1.00 90.94 188 LEU A CA 1
ATOM 1551 C C . LEU A 1 188 ? 10.063 9.119 -16.591 1.00 90.94 188 LEU A C 1
ATOM 1553 O O . LEU A 1 188 ? 9.520 8.021 -16.678 1.00 90.94 188 LEU A O 1
ATOM 1557 N N . ASN A 1 189 ? 9.483 10.136 -15.946 1.00 88.12 189 ASN A N 1
ATOM 1558 C CA . ASN A 1 189 ? 8.203 9.975 -15.240 1.00 88.12 189 ASN A CA 1
ATOM 1559 C C . ASN A 1 189 ? 7.063 9.578 -16.191 1.00 88.12 189 ASN A C 1
ATOM 1561 O O . ASN A 1 189 ? 6.229 8.737 -15.856 1.00 88.12 189 ASN A O 1
ATOM 1565 N N . SER A 1 190 ? 7.054 10.159 -17.394 1.00 93.12 190 SER A N 1
ATOM 1566 C CA . SER A 1 190 ? 6.067 9.827 -18.428 1.00 93.12 190 SER A CA 1
ATOM 1567 C C . SER A 1 190 ? 6.237 8.384 -18.913 1.00 93.12 190 SER A C 1
ATOM 1569 O O . SER A 1 190 ? 5.253 7.662 -19.060 1.00 93.12 190 SER A O 1
ATOM 1571 N N . TYR A 1 191 ? 7.484 7.942 -19.096 1.00 95.69 191 TYR A N 1
ATOM 1572 C CA . TYR A 1 191 ? 7.815 6.567 -19.455 1.00 95.69 191 TYR A CA 1
ATOM 1573 C C . TYR A 1 191 ? 7.362 5.565 -18.388 1.00 95.69 191 TYR A C 1
ATOM 1575 O O . TYR A 1 191 ? 6.710 4.582 -18.729 1.00 95.69 191 TYR A O 1
ATOM 1583 N N . VAL A 1 192 ? 7.643 5.825 -17.105 1.00 93.62 192 VAL A N 1
ATOM 1584 C CA . VAL A 1 192 ? 7.238 4.940 -15.996 1.00 93.62 192 VAL A CA 1
ATOM 1585 C C . VAL A 1 192 ? 5.714 4.804 -15.926 1.00 93.62 192 VAL A C 1
ATOM 1587 O O . VAL A 1 192 ? 5.197 3.704 -15.737 1.00 93.62 192 VAL A O 1
ATOM 1590 N N . HIS A 1 193 ? 4.977 5.898 -16.124 1.00 91.56 193 HIS A N 1
ATOM 1591 C CA . HIS A 1 193 ? 3.515 5.852 -16.156 1.00 91.56 193 HIS A CA 1
ATOM 1592 C C . HIS A 1 193 ? 2.980 5.043 -17.349 1.00 91.56 193 HIS A C 1
ATOM 1594 O O . HIS A 1 193 ? 2.081 4.214 -17.184 1.00 91.56 193 HIS A O 1
ATOM 1600 N N . GLN A 1 194 ? 3.554 5.247 -18.538 1.00 94.75 194 GLN A N 1
ATOM 1601 C CA . GLN A 1 194 ? 3.156 4.522 -19.743 1.00 94.75 194 GLN A CA 1
ATOM 1602 C C . GLN A 1 194 ? 3.439 3.023 -19.612 1.00 94.75 194 GLN A C 1
ATOM 1604 O O . GLN A 1 194 ? 2.530 2.214 -19.781 1.00 94.75 194 GLN A O 1
ATOM 1609 N N . ILE A 1 195 ? 4.665 2.646 -19.229 1.00 95.44 195 ILE A N 1
ATOM 1610 C CA . ILE A 1 195 ? 5.048 1.235 -19.138 1.00 95.44 195 ILE A CA 1
ATOM 1611 C C . ILE A 1 195 ? 4.237 0.503 -18.067 1.00 95.44 195 ILE A C 1
ATOM 1613 O O . ILE A 1 195 ? 3.885 -0.654 -18.266 1.00 95.44 195 ILE A O 1
ATOM 1617 N N . LYS A 1 196 ? 3.848 1.178 -16.971 1.00 93.12 196 LYS A N 1
ATOM 1618 C CA . LYS A 1 196 ? 2.918 0.605 -15.986 1.00 93.12 196 LYS A CA 1
ATOM 1619 C C . LYS A 1 196 ? 1.624 0.138 -16.651 1.00 93.12 196 LYS A C 1
ATOM 1621 O O . LYS A 1 196 ? 1.165 -0.959 -16.362 1.00 93.12 196 LYS A O 1
ATOM 1626 N N . THR A 1 197 ? 1.060 0.953 -17.539 1.00 91.62 197 THR A N 1
ATOM 1627 C CA . THR A 1 197 ? -0.194 0.647 -18.239 1.00 91.62 197 THR A CA 1
ATOM 1628 C C . THR A 1 197 ? -0.005 -0.493 -19.240 1.00 91.62 197 THR A C 1
ATOM 1630 O O . THR A 1 197 ? -0.772 -1.455 -19.218 1.00 91.62 197 THR A O 1
ATOM 1633 N N . ASP A 1 198 ? 1.056 -0.438 -20.047 1.00 93.06 198 ASP A N 1
ATOM 1634 C CA . ASP A 1 198 ? 1.355 -1.443 -21.079 1.00 93.06 198 ASP A CA 1
ATOM 1635 C C . ASP A 1 198 ? 1.615 -2.840 -20.483 1.00 93.06 198 ASP A C 1
ATOM 1637 O O . ASP A 1 198 ? 1.293 -3.872 -21.078 1.00 93.06 198 ASP A O 1
ATOM 1641 N N . LEU A 1 199 ? 2.197 -2.900 -19.282 1.00 93.31 199 LEU A N 1
ATOM 1642 C CA . LEU A 1 199 ? 2.458 -4.158 -18.582 1.00 93.31 199 LEU A CA 1
ATOM 1643 C C . LEU A 1 199 ? 1.183 -4.843 -18.087 1.00 93.31 199 LEU A C 1
ATOM 1645 O O . LEU A 1 199 ? 1.131 -6.076 -18.055 1.00 93.31 199 LEU A O 1
ATOM 1649 N N . LEU A 1 200 ? 0.128 -4.087 -17.773 1.00 90.56 200 LEU A N 1
ATOM 1650 C CA . LEU A 1 200 ? -1.141 -4.676 -17.340 1.00 90.56 200 LEU A CA 1
ATOM 1651 C C . LEU A 1 200 ? -1.808 -5.484 -18.452 1.00 90.56 200 LEU A C 1
ATOM 1653 O O . LEU A 1 200 ? -2.406 -6.523 -18.166 1.00 90.56 200 LEU A O 1
ATOM 1657 N N . GLU A 1 201 ? -1.649 -5.079 -19.714 1.00 88.31 201 GLU A N 1
ATOM 1658 C CA . GLU A 1 201 ? -2.113 -5.857 -20.873 1.00 88.31 201 GLU A CA 1
ATOM 1659 C C . GLU A 1 201 ? -1.418 -7.225 -20.956 1.00 88.31 201 GLU A C 1
ATOM 1661 O O . GLU A 1 201 ? -2.011 -8.223 -21.370 1.00 88.31 201 GLU A O 1
ATOM 1666 N N . GLN A 1 202 ? -0.178 -7.292 -20.470 1.00 89.75 202 GLN A N 1
ATOM 1667 C CA . GLN A 1 202 ? 0.627 -8.509 -20.362 1.00 89.75 202 GLN A CA 1
ATOM 1668 C C . GLN A 1 202 ? 0.393 -9.260 -19.041 1.00 89.75 202 GLN A C 1
ATOM 1670 O O . GLN A 1 202 ? 1.070 -10.250 -18.764 1.00 89.75 202 GLN A O 1
ATOM 1675 N N . LYS A 1 203 ? -0.578 -8.822 -18.225 1.00 90.31 203 LYS A N 1
ATOM 1676 C CA . LYS A 1 203 ? -0.862 -9.348 -16.878 1.00 90.31 203 LYS A CA 1
ATOM 1677 C C . LYS A 1 203 ? 0.340 -9.254 -15.930 1.00 90.31 203 LYS A C 1
ATOM 1679 O O . LYS A 1 203 ? 0.510 -10.105 -15.055 1.00 90.31 203 LYS A O 1
ATOM 1684 N N . ILE A 1 204 ? 1.165 -8.228 -16.111 1.00 92.62 204 ILE A N 1
ATOM 1685 C CA . ILE A 1 204 ? 2.271 -7.880 -15.224 1.00 92.62 204 ILE A CA 1
ATOM 1686 C C . ILE A 1 204 ? 1.862 -6.625 -14.460 1.00 92.62 204 ILE A C 1
ATOM 1688 O O . ILE A 1 204 ? 1.550 -5.598 -15.055 1.00 92.62 204 ILE A O 1
ATOM 1692 N N . MET A 1 205 ? 1.854 -6.707 -13.134 1.00 94.06 205 MET A N 1
ATOM 1693 C CA . MET A 1 205 ? 1.598 -5.552 -12.278 1.00 94.06 205 MET A CA 1
ATOM 1694 C C . MET A 1 205 ? 2.931 -4.901 -11.925 1.00 94.06 205 MET A C 1
ATOM 1696 O O . MET A 1 205 ? 3.853 -5.592 -11.502 1.00 94.06 205 MET A O 1
ATOM 1700 N N . MET A 1 206 ? 3.031 -3.583 -12.078 1.00 95.25 206 MET A N 1
ATOM 1701 C CA . MET A 1 206 ? 4.191 -2.813 -11.635 1.00 95.25 206 MET A CA 1
ATOM 1702 C C . MET A 1 206 ? 3.759 -1.815 -10.566 1.00 95.25 206 MET A C 1
ATOM 1704 O O . MET A 1 206 ? 2.832 -1.032 -10.787 1.00 95.25 206 MET A O 1
ATOM 1708 N N . ILE A 1 207 ? 4.445 -1.816 -9.429 1.00 95.31 207 ILE A N 1
ATOM 1709 C CA . ILE A 1 207 ? 4.266 -0.813 -8.376 1.00 95.31 207 ILE A CA 1
ATOM 1710 C C . ILE A 1 207 ? 5.574 -0.085 -8.110 1.00 95.31 207 ILE A C 1
ATOM 1712 O O . ILE A 1 207 ? 6.647 -0.627 -8.364 1.00 95.31 207 ILE A O 1
ATOM 1716 N N . ASP A 1 208 ? 5.460 1.129 -7.591 1.00 94.00 208 ASP A N 1
ATOM 1717 C CA . ASP A 1 208 ? 6.576 1.827 -6.964 1.00 94.00 208 ASP A CA 1
ATOM 1718 C C . ASP A 1 208 ? 6.525 1.516 -5.474 1.00 94.00 208 ASP A C 1
ATOM 1720 O O . ASP A 1 208 ? 5.450 1.631 -4.893 1.00 94.00 208 ASP A O 1
ATOM 1724 N N . CYS A 1 209 ? 7.629 1.075 -4.885 1.00 92.94 209 CYS A N 1
ATOM 1725 C CA . CYS A 1 209 ? 7.705 0.745 -3.470 1.00 92.94 209 CYS A CA 1
ATOM 1726 C C . CYS A 1 209 ? 8.874 1.494 -2.843 1.00 92.94 209 CYS A C 1
ATOM 1728 O O . CYS A 1 209 ? 10.032 1.244 -3.184 1.00 92.94 209 CYS A O 1
ATOM 1730 N N . CYS A 1 210 ? 8.563 2.398 -1.923 1.00 91.38 210 CYS A N 1
ATOM 1731 C CA . CYS A 1 210 ? 9.526 3.237 -1.233 1.00 91.38 210 CYS A CA 1
ATOM 1732 C C . CYS A 1 210 ? 9.737 2.783 0.216 1.00 91.38 210 CYS A C 1
ATOM 1734 O O . CYS A 1 210 ? 8.793 2.427 0.927 1.00 91.38 210 CYS A O 1
ATOM 1736 N N . SER A 1 211 ? 10.983 2.836 0.681 1.00 86.38 211 SER A N 1
ATOM 1737 C CA . SER A 1 211 ? 11.328 2.727 2.100 1.00 86.38 211 SER A CA 1
ATOM 1738 C C . SER A 1 211 ? 11.472 4.110 2.734 1.00 86.38 211 SER A C 1
ATOM 1740 O O . SER A 1 211 ? 11.608 5.113 2.034 1.00 86.38 211 SER A O 1
ATOM 1742 N N . ALA A 1 212 ? 11.489 4.180 4.065 1.00 83.19 212 ALA A N 1
ATOM 1743 C CA . ALA A 1 212 ? 12.023 5.362 4.744 1.00 83.19 212 ALA A CA 1
ATOM 1744 C C . ALA A 1 212 ? 13.479 5.644 4.300 1.00 83.19 212 ALA A C 1
ATOM 1746 O O . ALA A 1 212 ? 14.206 4.701 3.964 1.00 83.19 212 ALA A O 1
ATOM 1747 N N . LEU A 1 213 ? 13.851 6.929 4.267 1.00 73.44 213 LEU A N 1
ATOM 1748 C CA . LEU A 1 213 ? 15.228 7.423 4.104 1.00 73.44 213 LEU A CA 1
ATOM 1749 C C . LEU A 1 213 ? 15.859 7.627 5.476 1.00 73.44 213 LEU A C 1
ATOM 1751 O O . LEU A 1 213 ? 15.094 8.072 6.360 1.00 73.44 213 LEU A O 1
#

Radius of gyration: 20.67 Å; chains: 1; bounding box: 48×61×52 Å